Protein 4UQM (pdb70)

Secondary structure (DSSP, 8-state):
---PPSS--HHHHHHHHHHHTSHHHHHHHHHHHHHHHHS-EES-GGGTTHHHHHS-GGG-SEEEEESS---STTT-SSSTT---TTSPPPHHHHHHHHHHHHHSTT----S----HHHHTTTEEEEESS--EETT-TTTTTTSSHHHHHHHHHHHHHT-SS--EEEEESHHHHTTGGG---TT-EEEEE--SSGGGGGGTTT--HHHHHHHHHHHTTPPPP--PPPS--

Radius of gyration: 16.68 Å; Cα contacts (8 Å, |Δi|>4): 452; chains: 1; bounding box: 37×39×45 Å

Solvent-accessible surface area: 10627 Å² total; per-residue (Å²): 133,68,48,84,19,75,128,16,29,127,50,0,44,114,40,0,83,84,31,3,60,20,111,52,7,84,114,1,17,53,55,20,139,100,15,76,153,110,102,77,10,30,0,56,56,107,19,12,25,6,4,2,51,95,0,30,22,54,91,0,29,0,0,0,0,0,42,17,10,35,67,14,108,92,44,8,22,17,15,5,14,7,2,89,65,85,30,195,5,5,76,12,0,105,3,1,11,112,8,0,63,140,2,34,124,70,11,108,44,16,194,15,0,31,0,113,31,2,0,108,58,2,0,0,2,2,10,2,2,14,1,0,48,26,82,80,60,28,26,0,67,51,95,12,4,42,106,0,0,36,14,0,0,111,16,0,24,80,39,159,93,50,0,0,0,0,0,2,5,82,82,0,92,139,6,100,168,31,22,104,24,191,65,20,38,46,16,53,7,9,30,0,24,62,173,24,57,144,142,0,74,60,34,115,1,0,28,101,0,18,94,11,0,94,154,40,71,40,36,66,5,106,3,64,4,58,84,116,79

Organism: Deinococcus radiodurans (strain ATCC 13939 / DSM 20539 / JCM 16871 / CCUG 27074 / LMG 4051 / NBRC 15346 / NCIMB 9279 / VKM B-1422 / R1) (NCBI:txid243230)

InterPro domains:
  IPR002043 Uracil-DNA glycosylase family 1 [MF_00148] (24-239)
  IPR002043 Uracil-DNA glycosylase family 1 [PTHR11264] (22-241)
  IPR002043 Uracil-DNA glycosylase family 1 [TIGR00628] (25-232)
  IPR002043 Uracil-DNA glycosylase family 1 [cd10027] (39-238)
  IPR005122 Uracil-DNA glycosylase-like [PF03167] (69-228)
  IPR005122 Uracil-DNA glycosylase-like [SM00986] (68-228)
  IPR018085 Uracil-DNA glycosylase, active site [PS00130] (76-85)
  IPR036895 Uracil-DNA glycosylase-like domain superfamily [G3DSA:3.40.470.10] (1-247)
  IPR036895 Uracil-DNA glycosylase-like domain superfamily [SSF52141] (22-240)

Structure (mmCIF, N/CA/C/O backbone):
data_4UQM
#
_entry.id   4UQM
#
_cell.length_a   84.300
_cell.length_b   98.720
_cell.length_c   43.940
_cell.angle_alpha   90.00
_cell.angle_beta   90.00
_cell.angle_gamma   90.00
#
_symmetry.space_group_name_H-M   'P 21 21 2'
#
loop_
_entity.id
_entity.type
_entity.pdbx_description
1 polymer 'URACIL-DNA GLYCOSYLASE'
2 polymer "5'-D(*CP*CP*TP*AP*TP*CP*CP*AP*AAB*GP*TP*CP*TP*CP*CP*G)-3'"
3 polymer "5'-D(*GP*CP*GP*GP*AP*GP*AP*CP*AP*TP*GP*GP*AP*CP*AP*G)-3'"
4 non-polymer 'CHLORIDE ION'
5 non-polymer GLYCEROL
6 water water
#
loop_
_atom_site.group_PDB
_atom_site.id
_atom_site.type_symbol
_atom_site.label_atom_id
_atom_site.label_alt_id
_atom_site.label_comp_id
_atom_site.label_asym_id
_atom_site.label_entity_id
_atom_site.label_seq_id
_atom_site.pdbx_PDB_ins_code
_atom_site.Cartn_x
_atom_site.Cartn_y
_atom_site.Cartn_z
_atom_site.occupancy
_atom_site.B_iso_or_equiv
_atom_site.auth_seq_id
_atom_site.auth_comp_id
_atom_site.auth_asym_id
_atom_site.auth_atom_id
_atom_site.pdbx_PDB_model_num
ATOM 1 N N . ARG A 1 16 ? -10.320 -42.560 7.532 1.00 37.52 16 ARG A N 1
ATOM 2 C CA . ARG A 1 16 ? -10.927 -42.491 6.173 1.00 35.03 16 ARG A CA 1
ATOM 3 C C . ARG A 1 16 ? -9.920 -41.945 5.156 1.00 31.56 16 ARG A C 1
ATOM 4 O O . ARG A 1 16 ? -9.082 -41.106 5.516 1.00 31.91 16 ARG A O 1
ATOM 6 N N . PRO A 1 17 ? -9.988 -42.399 3.888 1.00 31.07 17 PRO A N 1
ATOM 7 C CA . PRO A 1 17 ? -9.139 -41.769 2.867 1.00 29.68 17 PRO A CA 1
ATOM 8 C C . PRO A 1 17 ? -9.477 -40.269 2.703 1.00 28.26 17 PRO A C 1
ATOM 9 O O . PRO A 1 17 ? -10.598 -39.832 2.936 1.00 34.38 17 PRO A O 1
ATOM 13 N N . ILE A 1 18 ? -8.443 -39.496 2.379 1.00 27.80 18 ILE A N 1
ATOM 14 C CA . ILE A 1 18 ? -8.540 -38.053 2.164 1.00 26.93 18 ILE A CA 1
ATOM 15 C C . ILE A 1 18 ? -8.328 -37.862 0.666 1.00 25.17 18 ILE A C 1
ATOM 16 O O . ILE A 1 18 ? -7.172 -37.735 0.181 1.00 24.61 18 ILE A O 1
ATOM 21 N N . ILE A 1 19 ? -9.414 -37.892 -0.082 1.00 24.82 19 ILE A N 1
ATOM 22 C CA . ILE A 1 19 ? -9.321 -37.930 -1.540 1.00 23.39 19 ILE A CA 1
ATOM 23 C C . ILE A 1 19 ? -9.631 -36.550 -2.117 1.00 23.05 19 ILE A C 1
ATOM 24 O O . ILE A 1 19 ? -10.712 -35.989 -1.843 1.00 24.27 19 ILE A O 1
ATOM 29 N N . PRO A 1 20 ? -8.695 -35.980 -2.893 1.00 21.80 20 PRO A N 1
ATOM 30 C CA . PRO A 1 20 ? -9.013 -34.688 -3.520 1.00 21.51 20 PRO A CA 1
ATOM 31 C C . PRO A 1 20 ? -10.152 -34.780 -4.495 1.00 22.77 20 PRO A C 1
ATOM 32 O O . PRO A 1 20 ? -10.343 -35.829 -5.168 1.00 25.06 20 PRO A O 1
ATOM 36 N N . ALA A 1 21 ? -10.917 -33.693 -4.554 1.00 21.09 21 ALA A N 1
ATOM 37 C CA . ALA A 1 21 ? -12.102 -33.676 -5.430 1.00 23.23 21 ALA A CA 1
ATOM 38 C C . ALA A 1 21 ? -11.718 -33.516 -6.880 1.00 22.66 21 ALA A C 1
ATOM 39 O O . ALA A 1 21 ? -10.722 -32.850 -7.194 1.00 21.54 21 ALA A O 1
ATOM 41 N N . ASN A 1 22 ? -12.562 -34.051 -7.765 1.00 24.09 22 ASN A N 1
ATOM 42 C CA . ASN A 1 22 ? -12.523 -33.738 -9.175 1.00 24.96 22 ASN A CA 1
ATOM 43 C C . ASN A 1 22 ? -11.166 -34.065 -9.826 1.00 22.64 22 ASN A C 1
ATOM 44 O O . ASN A 1 22 ? -10.605 -33.227 -10.563 1.00 24.10 22 ASN A O 1
ATOM 49 N N . LEU A 1 23 ? -10.629 -35.240 -9.493 1.00 22.89 23 LEU A N 1
ATOM 50 C CA . LEU A 1 23 ? -9.501 -35.820 -10.217 1.00 20.80 23 LEU A CA 1
ATOM 51 C C . LEU A 1 23 ? -10.014 -36.732 -11.315 1.00 21.84 23 LEU A C 1
ATOM 52 O O . LEU A 1 23 ? -11.094 -37.368 -11.176 1.00 22.81 23 LEU A O 1
ATOM 57 N N . PRO A 1 24 ? -9.286 -36.777 -12.447 1.00 20.81 24 PRO A N 1
ATOM 58 C CA . PRO A 1 24 ? -9.598 -37.761 -13.465 1.00 22.33 24 PRO A CA 1
ATOM 59 C C . PRO A 1 24 ? -9.640 -39.151 -12.836 1.00 22.37 24 PRO A C 1
ATOM 60 O O . PRO A 1 24 ? -8.894 -39.459 -11.907 1.00 22.12 24 PRO A O 1
ATOM 64 N N . GLU A 1 25 ? -10.522 -40.017 -13.324 1.00 23.30 25 GLU A N 1
ATOM 65 C CA . GLU A 1 25 ? -10.723 -41.333 -12.723 1.00 24.40 25 GLU A CA 1
ATOM 66 C C . GLU A 1 25 ? -9.474 -42.177 -12.751 1.00 23.24 25 GLU A C 1
ATOM 67 O O . GLU A 1 25 ? -9.255 -42.954 -11.847 1.00 24.00 25 GLU A O 1
ATOM 73 N N . ASP A 1 26 ? -8.672 -42.052 -13.808 1.00 23.62 26 ASP A N 1
ATOM 74 C CA . ASP A 1 26 ? -7.447 -42.848 -13.895 1.00 23.68 26 ASP A CA 1
ATOM 75 C C . ASP A 1 26 ? -6.469 -42.516 -12.784 1.00 22.24 26 ASP A C 1
ATOM 76 O O . ASP A 1 26 ? -5.884 -43.425 -12.194 1.00 22.52 26 ASP A O 1
ATOM 81 N N . TRP A 1 27 ? -6.325 -41.236 -12.477 1.00 19.99 27 TRP A N 1
ATOM 82 C CA . TRP A 1 27 ? -5.505 -40.839 -11.329 1.00 20.37 27 TRP A CA 1
ATOM 83 C C . TRP A 1 27 ? -6.117 -41.330 -10.017 1.00 21.13 27 TRP A C 1
ATOM 84 O O . TRP A 1 27 ? -5.398 -41.827 -9.134 1.00 21.19 27 TRP A O 1
ATOM 95 N N . GLN A 1 28 ? -7.441 -41.223 -9.872 1.00 21.18 28 GLN A N 1
ATOM 96 C CA . GLN A 1 28 ? -8.066 -41.656 -8.626 1.00 22.83 28 GLN A CA 1
ATOM 97 C C . GLN A 1 28 ? -7.798 -43.134 -8.381 1.00 23.22 28 GLN A C 1
ATOM 98 O O . GLN A 1 28 ? -7.467 -43.543 -7.262 1.00 23.97 28 GLN A O 1
ATOM 104 N N . GLU A 1 29 ? -7.920 -43.944 -9.422 1.00 23.22 29 GLU A N 1
ATOM 105 C CA . GLU A 1 29 ? -7.660 -45.378 -9.294 1.00 25.41 29 GLU A CA 1
ATOM 106 C C . GLU A 1 29 ? -6.215 -45.705 -8.990 1.00 25.24 29 GLU A C 1
ATOM 107 O O . GLU A 1 29 ? -5.921 -46.526 -8.118 1.00 26.35 29 GLU A O 1
ATOM 113 N N . ALA A 1 30 ? -5.302 -45.037 -9.675 1.00 23.35 30 ALA A N 1
ATOM 114 C CA . ALA A 1 30 ? -3.853 -45.283 -9.462 1.00 23.35 30 ALA A CA 1
ATOM 115 C C . ALA A 1 30 ? -3.399 -44.839 -8.094 1.00 22.40 30 ALA A C 1
ATOM 116 O O . ALA A 1 30 ? -2.578 -45.496 -7.466 1.00 24.69 30 ALA A O 1
ATOM 118 N N . LEU A 1 31 ? -3.956 -43.732 -7.598 1.00 21.52 31 LEU A N 1
ATOM 119 C CA . LEU A 1 31 ? -3.438 -43.120 -6.381 1.00 21.10 31 LEU A CA 1
ATOM 120 C C . LEU A 1 31 ? -4.274 -43.400 -5.136 1.00 20.98 31 LEU A C 1
ATOM 121 O O . LEU A 1 31 ? -3.864 -43.010 -4.049 1.00 22.11 31 LEU A O 1
ATOM 126 N N . LEU A 1 32 ? -5.406 -44.101 -5.275 1.00 22.80 32 LEU A N 1
ATOM 127 C CA . LEU A 1 32 ? -6.201 -44.443 -4.116 1.00 24.01 32 LEU A CA 1
ATOM 128 C C . LEU A 1 32 ? -5.399 -44.971 -2.940 1.00 23.11 32 LEU A C 1
ATOM 129 O O . LEU A 1 32 ? -5.677 -44.547 -1.821 1.00 24.17 32 LEU A O 1
ATOM 134 N N . PRO A 1 33 ? -4.415 -45.886 -3.164 1.00 24.07 33 PRO A N 1
ATOM 135 C CA . PRO A 1 33 ? -3.669 -46.374 -2.004 1.00 25.52 33 PRO A CA 1
ATOM 136 C C . PRO A 1 33 ? -2.906 -45.269 -1.254 1.00 23.30 33 PRO A C 1
ATOM 137 O O . PRO A 1 33 ? -2.673 -45.380 -0.051 1.00 25.54 33 PRO A O 1
ATOM 141 N N . GLU A 1 34 ? -2.481 -44.233 -1.971 1.00 21.22 34 GLU A N 1
ATOM 142 C CA . GLU A 1 34 ? -1.793 -43.110 -1.342 1.00 20.79 34 GLU A CA 1
ATOM 143 C C . GLU A 1 34 ? -2.764 -42.316 -0.462 1.00 21.03 34 GLU A C 1
ATOM 144 O O . GLU A 1 34 ? -2.465 -42.017 0.707 1.00 21.70 34 GLU A O 1
ATOM 150 N N . PHE A 1 35 ? -3.937 -41.985 -1.004 1.00 22.51 35 PHE A N 1
ATOM 151 C CA . PHE A 1 35 ? -4.901 -41.176 -0.250 1.00 22.13 35 PHE A CA 1
ATOM 152 C C . PHE A 1 35 ? -5.404 -41.879 0.996 1.00 22.39 35 PHE A C 1
ATOM 153 O O . PHE A 1 35 ? -5.871 -41.248 1.928 1.00 23.33 35 PHE A O 1
ATOM 161 N N . SER A 1 36 ? -5.253 -43.207 1.001 1.00 24.38 36 SER A N 1
ATOM 162 C CA . SER A 1 36 ? -5.646 -44.081 2.100 1.00 26.28 36 SER A CA 1
ATOM 163 C C . SER A 1 36 ? -4.518 -44.382 3.112 1.00 26.64 36 SER A C 1
ATOM 164 O O . SER A 1 36 ? -4.769 -44.979 4.132 1.00 29.51 36 SER A O 1
ATOM 167 N N . ALA A 1 37 ? -3.275 -43.996 2.806 1.00 24.83 37 ALA A N 1
ATOM 168 C CA . ALA A 1 37 ? -2.111 -44.432 3.532 1.00 26.11 37 ALA A CA 1
ATOM 169 C C . ALA A 1 37 ? -1.836 -43.617 4.782 1.00 24.97 37 ALA A C 1
ATOM 170 O O . ALA A 1 37 ? -2.059 -42.395 4.793 1.00 23.77 37 ALA A O 1
ATOM 172 N N . PRO A 1 38 ? -1.275 -44.274 5.822 1.00 27.07 38 PRO A N 1
ATOM 173 C CA . PRO A 1 38 ? -0.861 -43.507 6.989 1.00 27.00 38 PRO A CA 1
ATOM 174 C C . PRO A 1 38 ? 0.078 -42.308 6.703 1.00 25.47 38 PRO A C 1
ATOM 175 O O . PRO A 1 38 ? -0.162 -41.217 7.269 1.00 24.35 38 PRO A O 1
ATOM 179 N N . TYR A 1 39 ? 1.089 -42.451 5.832 1.00 23.76 39 TYR A N 1
ATOM 180 C CA . TYR A 1 39 ? 1.995 -41.325 5.592 1.00 23.42 39 TYR A CA 1
ATOM 181 C C . TYR A 1 39 ? 1.235 -40.106 5.047 1.00 21.72 39 TYR A C 1
ATOM 182 O O . TYR A 1 39 ? 1.602 -38.959 5.300 1.00 21.98 39 TYR A O 1
ATOM 191 N N . PHE A 1 40 ? 0.179 -40.349 4.281 1.00 21.05 40 PHE A N 1
ATOM 192 C CA . PHE A 1 40 ? -0.550 -39.279 3.646 1.00 20.09 40 PHE A CA 1
ATOM 193 C C . PHE A 1 40 ? -1.464 -38.588 4.648 1.00 20.44 40 PHE A C 1
ATOM 194 O O . PHE A 1 40 ? -1.657 -37.355 4.602 1.00 20.24 40 PHE A O 1
ATOM 202 N N . HIS A 1 41 ? -1.995 -39.364 5.577 1.00 21.16 41 HIS A N 1
ATOM 203 C CA . HIS A 1 41 ? -2.758 -38.790 6.669 1.00 22.45 41 HIS A CA 1
ATOM 204 C C . HIS A 1 41 ? -1.842 -37.869 7.496 1.00 23.01 41 HIS A C 1
ATOM 205 O O . HIS A 1 41 ? -2.229 -36.792 7.881 1.00 23.15 41 HIS A O 1
ATOM 212 N N . GLU A 1 42 ? -0.635 -38.343 7.793 1.00 22.51 42 GLU A N 1
ATOM 213 C CA . GLU A 1 42 ? 0.338 -37.542 8.564 1.00 22.69 42 GLU A CA 1
ATOM 214 C C . GLU A 1 42 ? 0.775 -36.288 7.806 1.00 20.38 42 GLU A C 1
ATOM 215 O O . GLU A 1 42 ? 0.859 -35.212 8.406 1.00 22.01 42 GLU A O 1
ATOM 221 N N . LEU A 1 43 ? 1.035 -36.435 6.515 1.00 19.25 43 LEU A N 1
ATOM 222 C CA . LEU A 1 43 ? 1.339 -35.270 5.680 1.00 19.28 43 LEU A CA 1
ATOM 223 C C . LEU A 1 43 ? 0.177 -34.266 5.718 1.00 19.20 43 LEU A C 1
ATOM 224 O O . LEU A 1 43 ? 0.383 -33.073 5.941 1.00 18.93 43 LEU A O 1
ATOM 229 N N . THR A 1 44 ? -1.048 -34.765 5.557 1.00 19.50 44 THR A N 1
ATOM 230 C CA . THR A 1 44 ? -2.230 -33.880 5.570 1.00 20.93 44 THR A CA 1
ATOM 231 C C . THR A 1 44 ? -2.363 -33.123 6.903 1.00 20.32 44 THR A C 1
ATOM 232 O O . THR A 1 44 ? -2.598 -31.903 6.949 1.00 20.30 44 THR A O 1
ATOM 236 N N . ASP A 1 45 ? -2.126 -33.833 8.001 1.00 20.16 45 ASP A N 1
ATOM 237 C CA . ASP A 1 45 ? -2.254 -33.206 9.327 1.00 21.27 45 ASP A CA 1
ATOM 238 C C . ASP A 1 45 ? -1.195 -32.129 9.494 1.00 20.54 45 ASP A C 1
ATOM 239 O O . ASP A 1 45 ? -1.458 -31.065 10.052 1.00 20.64 45 ASP A O 1
ATOM 244 N N . PHE A 1 46 ? 0.013 -32.402 9.009 1.00 19.79 46 PHE A N 1
ATOM 245 C CA . PHE A 1 46 ? 1.078 -31.389 9.086 1.00 19.58 46 PHE A CA 1
ATOM 246 C C . PHE A 1 46 ? 0.722 -30.164 8.254 1.00 18.29 46 PHE A C 1
ATOM 247 O O . PHE A 1 46 ? 0.912 -29.039 8.687 1.00 18.54 46 PHE A O 1
ATOM 255 N N . LEU A 1 47 ? 0.221 -30.381 7.054 1.00 16.68 47 LEU A N 1
ATOM 256 C CA . LEU A 1 47 ? -0.139 -29.266 6.176 1.00 17.96 47 LEU A CA 1
ATOM 257 C C . LEU A 1 47 ? -1.299 -28.442 6.762 1.00 17.53 47 LEU A C 1
ATOM 258 O O . LEU A 1 47 ? -1.305 -27.253 6.623 1.00 17.78 47 LEU A O 1
ATOM 263 N N . ARG A 1 48 ? -2.266 -29.074 7.424 1.00 17.55 48 ARG A N 1
ATOM 264 C CA . ARG A 1 48 ? -3.301 -28.305 8.091 1.00 19.49 48 ARG A CA 1
ATOM 265 C C . ARG A 1 48 ? -2.740 -27.379 9.195 1.00 19.64 48 ARG A C 1
ATOM 266 O O . ARG A 1 48 ? -3.100 -26.220 9.302 1.00 20.30 48 ARG A O 1
ATOM 274 N N . GLN A 1 49 ? -1.783 -27.886 9.954 1.00 19.40 49 GLN A N 1
ATOM 275 C CA . GLN A 1 49 ? -1.104 -27.060 10.961 1.00 19.62 49 GLN A CA 1
ATOM 276 C C . GLN A 1 49 ? -0.325 -25.938 10.317 1.00 19.10 49 GLN A C 1
ATOM 277 O O . GLN A 1 49 ? -0.356 -24.775 10.781 1.00 20.18 49 GLN A O 1
ATOM 283 N N . GLU A 1 50 ? 0.369 -26.278 9.238 1.00 17.89 50 GLU A N 1
ATOM 284 C CA . GLU A 1 50 ? 1.139 -25.259 8.534 1.00 17.97 50 GLU A CA 1
ATOM 285 C C . GLU A 1 50 ? 0.255 -24.130 7.977 1.00 18.64 50 GLU A C 1
ATOM 286 O O . GLU A 1 50 ? 0.580 -22.940 8.081 1.00 18.98 50 GLU A O 1
ATOM 292 N N . ARG A 1 51 ? -0.895 -24.507 7.419 1.00 17.71 51 ARG A N 1
ATOM 293 C CA . ARG A 1 51 ? -1.846 -23.489 6.904 1.00 17.86 51 ARG A CA 1
ATOM 294 C C . ARG A 1 51 ? -2.464 -22.634 8.010 1.00 18.77 51 ARG A C 1
ATOM 295 O O . ARG A 1 51 ? -2.822 -21.441 7.800 1.00 20.32 51 ARG A O 1
ATOM 303 N N . LYS A 1 52 ? -2.562 -23.205 9.208 1.00 19.05 52 LYS A N 1
ATOM 304 C CA . LYS A 1 52 ? -3.031 -22.460 10.374 1.00 20.83 52 LYS A CA 1
ATOM 305 C C . LYS A 1 52 ? -2.024 -21.403 10.795 1.00 21.78 52 LYS A C 1
ATOM 306 O O . LYS A 1 52 ? -2.409 -20.282 11.150 1.00 24.57 52 LYS A O 1
ATOM 312 N N . GLU A 1 53 ? -0.741 -21.756 10.767 1.00 19.24 53 GLU A N 1
ATOM 313 C CA . GLU A 1 53 ? 0.296 -20.910 11.380 1.00 20.15 53 GLU A CA 1
ATOM 314 C C . GLU A 1 53 ? 1.039 -20.048 10.400 1.00 19.77 53 GLU A C 1
ATOM 315 O O . GLU A 1 53 ? 1.705 -19.132 10.812 1.00 22.10 53 GLU A O 1
ATOM 321 N N . TYR A 1 54 ? 0.990 -20.390 9.103 1.00 19.20 54 TYR A N 1
ATOM 322 C CA . TYR A 1 54 ? 1.766 -19.686 8.048 1.00 19.57 54 TYR A CA 1
ATOM 323 C C . TYR A 1 54 ? 0.963 -19.499 6.810 1.00 19.85 54 TYR A C 1
ATOM 324 O O . TYR A 1 54 ? -0.106 -20.048 6.703 1.00 19.71 54 TYR A O 1
ATOM 333 N N . THR A 1 55 ? 1.498 -18.697 5.886 1.00 19.96 55 THR A N 1
ATOM 334 C CA . THR A 1 55 ? 0.996 -18.628 4.537 1.00 20.84 55 THR A CA 1
ATOM 335 C C . THR A 1 55 ? 1.666 -19.742 3.748 1.00 18.15 55 THR A C 1
ATOM 336 O O . THR A 1 55 ? 2.901 -19.750 3.635 1.00 18.06 55 THR A O 1
ATOM 340 N N . ILE A 1 56 ? 0.850 -20.613 3.196 1.00 17.21 56 ILE A N 1
ATOM 341 C CA . ILE A 1 56 ? 1.328 -21.780 2.430 1.00 16.42 56 ILE A CA 1
ATOM 342 C C . ILE A 1 56 ? 0.819 -21.678 0.977 1.00 17.29 56 ILE A C 1
ATOM 343 O O . ILE A 1 56 ? -0.334 -21.418 0.743 1.00 17.38 56 ILE A O 1
ATOM 348 N N . TYR A 1 57 ? 1.708 -21.972 0.016 1.00 15.47 57 TYR A N 1
ATOM 349 C CA . TYR A 1 57 ? 1.402 -21.925 -1.384 1.00 14.90 57 TYR A CA 1
ATOM 350 C C . TYR A 1 57 ? 1.559 -23.319 -2.003 1.00 14.93 57 TYR A C 1
ATOM 351 O O . TYR A 1 57 ? 2.317 -24.144 -1.518 1.00 15.20 57 TYR A O 1
ATOM 360 N N . PRO A 1 58 ? 0.823 -23.597 -3.098 1.00 14.51 58 PRO A N 1
ATOM 361 C CA . PRO A 1 58 ? -0.264 -22.787 -3.625 1.00 14.84 58 PRO A CA 1
ATOM 362 C C . PRO A 1 58 ? -1.494 -22.896 -2.708 1.00 15.74 58 PRO A C 1
ATOM 363 O O . PRO A 1 58 ? -1.487 -23.641 -1.748 1.00 14.95 58 PRO A O 1
ATOM 367 N N . PRO A 1 59 ? -2.541 -22.148 -3.020 1.00 15.46 59 PRO A N 1
ATOM 368 C CA . PRO A 1 59 ? -3.812 -22.324 -2.288 1.00 16.38 59 PRO A CA 1
ATOM 369 C C . PRO A 1 59 ? -4.245 -23.785 -2.300 1.00 16.67 59 PRO A C 1
ATOM 370 O O . PRO A 1 59 ? -4.001 -24.537 -3.287 1.00 16.31 59 PRO A O 1
ATOM 374 N N . ALA A 1 60 ? -4.867 -24.223 -1.199 1.00 16.58 60 ALA A N 1
ATOM 375 C CA . ALA A 1 60 ? -5.197 -25.638 -1.072 1.00 17.42 60 ALA A CA 1
ATOM 376 C C . ALA A 1 60 ? -6.049 -26.176 -2.253 1.00 16.93 60 ALA A C 1
ATOM 377 O O . ALA A 1 60 ? -5.787 -27.286 -2.704 1.00 16.57 60 ALA A O 1
ATOM 379 N N . PRO A 1 61 ? -7.020 -25.391 -2.777 1.00 16.95 61 PRO A N 1
ATOM 380 C CA . PRO A 1 61 ? -7.771 -25.918 -3.921 1.00 17.70 61 PRO A CA 1
ATOM 381 C C . PRO A 1 61 ? -6.955 -26.208 -5.158 1.00 17.95 61 PRO A C 1
ATOM 382 O O . PRO A 1 61 ? -7.469 -26.849 -6.067 1.00 18.80 61 PRO A O 1
ATOM 386 N N . ASP A 1 62 ? -5.721 -25.676 -5.223 1.00 15.30 62 ASP A N 1
ATOM 387 C CA . ASP A 1 62 ? -4.925 -25.775 -6.420 1.00 16.45 62 ASP A CA 1
ATOM 388 C C . ASP A 1 62 ? -3.814 -26.825 -6.319 1.00 15.81 62 ASP A C 1
ATOM 389 O O . ASP A 1 62 ? -3.140 -27.129 -7.325 1.00 15.58 62 ASP A O 1
ATOM 394 N N . VAL A 1 63 ? -3.594 -27.411 -5.135 1.00 14.89 63 VAL A N 1
ATOM 395 C CA . VAL A 1 63 ? -2.431 -28.254 -4.936 1.00 14.15 63 VAL A CA 1
ATOM 396 C C . VAL A 1 63 ? -2.326 -29.372 -5.939 1.00 14.57 63 VAL A C 1
ATOM 397 O O . VAL A 1 63 ? -1.211 -29.699 -6.397 1.00 14.81 63 VAL A O 1
ATOM 401 N N . PHE A 1 64 ? -3.453 -29.995 -6.284 1.00 15.39 64 PHE A N 1
ATOM 402 C CA . PHE A 1 64 ? -3.445 -31.175 -7.153 1.00 15.68 64 PHE A CA 1
ATOM 403 C C . PHE A 1 64 ? -3.815 -30.821 -8.603 1.00 16.21 64 PHE A C 1
ATOM 404 O O . PHE A 1 64 ? -4.128 -31.729 -9.410 1.00 16.90 64 PHE A O 1
ATOM 412 N N . ASN A 1 65 ? -3.744 -29.535 -8.983 1.00 16.01 65 ASN A N 1
ATOM 413 C CA . ASN A 1 65 ? -4.141 -29.151 -10.331 1.00 17.15 65 ASN A CA 1
ATOM 414 C C . ASN A 1 65 ? -3.389 -29.817 -11.464 1.00 16.58 65 ASN A C 1
ATOM 415 O O . ASN A 1 65 ? -3.974 -29.980 -12.517 1.00 16.99 65 ASN A O 1
ATOM 420 N N . ALA A 1 66 ? -2.126 -30.152 -11.300 1.00 16.00 66 ALA A N 1
ATOM 421 C CA . ALA A 1 66 ? -1.425 -30.821 -12.409 1.00 15.93 66 ALA A CA 1
ATOM 422 C C . ALA A 1 66 ? -2.146 -32.102 -12.807 1.00 17.73 66 ALA A C 1
ATOM 423 O O . ALA A 1 66 ? -2.205 -32.441 -13.994 1.00 17.47 66 ALA A O 1
ATOM 425 N N . LEU A 1 67 ? -2.607 -32.884 -11.809 1.00 15.77 67 LEU A N 1
ATOM 426 C CA . LEU A 1 67 ? -3.337 -34.125 -12.108 1.00 16.75 67 LEU A CA 1
ATOM 427 C C . LEU A 1 67 ? -4.670 -33.807 -12.740 1.00 17.54 67 LEU A C 1
ATOM 428 O O . LEU A 1 67 ? -5.123 -34.558 -13.599 1.00 18.29 67 LEU A O 1
ATOM 433 N N . ARG A 1 68 ? -5.344 -32.735 -12.290 1.00 17.28 68 ARG A N 1
ATOM 434 C CA . ARG A 1 68 ? -6.598 -32.350 -12.920 1.00 19.05 68 ARG A CA 1
ATOM 435 C C . ARG A 1 68 ? -6.511 -31.980 -14.385 1.00 19.36 68 ARG A C 1
ATOM 436 O O . ARG A 1 68 ? -7.443 -32.255 -15.172 1.00 23.14 68 ARG A O 1
ATOM 444 N N . TYR A 1 69 ? -5.428 -31.343 -14.762 1.00 18.98 69 TYR A N 1
ATOM 445 C CA . TYR A 1 69 ? -5.302 -30.796 -16.144 1.00 19.04 69 TYR A CA 1
ATOM 446 C C . TYR A 1 69 ? -4.661 -31.796 -17.087 1.00 19.41 69 TYR A C 1
ATOM 447 O O . TYR A 1 69 ? -4.856 -31.661 -18.281 1.00 22.48 69 TYR A O 1
ATOM 456 N N . THR A 1 70 ? -3.987 -32.828 -16.578 1.00 18.70 70 THR A N 1
ATOM 457 C CA . THR A 1 70 ? -3.384 -33.855 -17.427 1.00 18.53 70 THR A CA 1
ATOM 458 C C . THR A 1 70 ? -3.686 -35.243 -16.839 1.00 18.17 70 THR A C 1
ATOM 459 O O . THR A 1 70 ? -2.936 -35.704 -16.005 1.00 18.59 70 THR A O 1
ATOM 463 N N . PRO A 1 71 ? -4.732 -35.933 -17.320 1.00 19.53 71 PRO A N 1
ATOM 464 C CA . PRO A 1 71 ? -5.062 -37.314 -16.891 1.00 20.87 71 PRO A CA 1
ATOM 465 C C . PRO A 1 71 ? -3.881 -38.272 -17.114 1.00 20.24 71 PRO A C 1
ATOM 466 O O . PRO A 1 71 ? -3.084 -38.072 -18.040 1.00 19.10 71 PRO A O 1
ATOM 470 N N . LEU A 1 72 ? -3.767 -39.306 -16.283 1.00 19.14 72 LEU A N 1
ATOM 471 C CA . LEU A 1 72 ? -2.692 -40.269 -16.409 1.00 19.62 72 LEU A CA 1
ATOM 472 C C . LEU A 1 72 ? -2.582 -40.820 -17.822 1.00 20.77 72 LEU A C 1
ATOM 473 O O . LEU A 1 72 ? -1.483 -40.931 -18.382 1.00 20.58 72 LEU A O 1
ATOM 478 N N . GLY A 1 73 ? -3.706 -41.181 -18.410 1.00 21.22 73 GLY A N 1
ATOM 479 C CA . GLY A 1 73 ? -3.718 -41.687 -19.766 1.00 23.25 73 GLY A CA 1
ATOM 480 C C . GLY A 1 73 ? -3.221 -40.732 -20.843 1.00 22.48 73 GLY A C 1
ATOM 481 O O . GLY A 1 73 ? -2.916 -41.184 -21.963 1.00 25.22 73 GLY A O 1
ATOM 482 N N . GLU A 1 74 ? -3.196 -39.425 -20.561 1.00 21.25 74 GLU A N 1
ATOM 483 C CA . GLU A 1 74 ? -2.739 -38.443 -21.527 1.00 20.05 74 GLU A CA 1
ATOM 484 C C . GLU A 1 74 ? -1.290 -38.048 -21.336 1.00 21.08 74 GLU A C 1
ATOM 485 O O . GLU A 1 74 ? -0.758 -37.359 -22.190 1.00 21.17 74 GLU A O 1
ATOM 491 N N . VAL A 1 75 ? -0.628 -38.503 -20.288 1.00 19.12 75 VAL A N 1
ATOM 492 C CA . VAL A 1 75 ? 0.744 -38.052 -20.032 1.00 18.53 75 VAL A CA 1
ATOM 493 C C . VAL A 1 75 ? 1.697 -38.574 -21.112 1.00 19.97 75 VAL A C 1
ATOM 494 O O . VAL A 1 75 ? 1.799 -39.764 -21.315 1.00 21.99 75 VAL A O 1
ATOM 498 N N . LYS A 1 76 ? 2.390 -37.662 -21.776 1.00 19.14 76 LYS A N 1
ATOM 499 C CA . LYS A 1 76 ? 3.496 -38.014 -22.600 1.00 20.30 76 LYS A CA 1
ATOM 500 C C . LYS A 1 76 ? 4.821 -37.417 -22.176 1.00 18.46 76 LYS A C 1
ATOM 501 O O . LYS A 1 76 ? 5.875 -37.969 -22.544 1.00 18.54 76 LYS A O 1
ATOM 507 N N . VAL A 1 77 ? 4.766 -36.322 -21.414 1.00 17.26 77 VAL A N 1
ATOM 508 C CA . VAL A 1 77 ? 5.980 -35.705 -20.855 1.00 18.06 77 VAL A CA 1
ATOM 509 C C . VAL A 1 77 ? 5.688 -35.381 -19.414 1.00 17.77 77 VAL A C 1
ATOM 510 O O . VAL A 1 77 ? 4.582 -34.900 -19.101 1.00 17.25 77 VAL A O 1
ATOM 514 N N . LEU A 1 78 ? 6.601 -35.739 -18.517 1.00 16.11 78 LEU A N 1
ATOM 515 C CA . LEU A 1 78 ? 6.449 -35.391 -17.130 1.00 15.78 78 LEU A CA 1
ATOM 516 C C . LEU A 1 78 ? 7.605 -34.475 -16.768 1.00 16.31 78 LEU A C 1
ATOM 517 O O . LEU A 1 78 ? 8.723 -34.880 -16.811 1.00 16.62 78 LEU A O 1
ATOM 522 N N . ILE A 1 79 ? 7.288 -33.222 -16.473 1.00 14.93 79 ILE A N 1
ATOM 523 C CA . ILE A 1 79 ? 8.243 -32.230 -16.001 1.00 15.06 79 ILE A CA 1
ATOM 524 C C . ILE A 1 79 ? 8.208 -32.246 -14.488 1.00 15.24 79 ILE A C 1
ATOM 525 O O . ILE A 1 79 ? 7.144 -32.119 -13.903 1.00 15.71 79 ILE A O 1
ATOM 530 N N . LEU A 1 80 ? 9.363 -32.400 -13.841 1.00 15.52 80 LEU A N 1
ATOM 531 C CA . LEU A 1 80 ? 9.424 -32.435 -12.394 1.00 15.35 80 LEU A CA 1
ATOM 532 C C . LEU A 1 80 ? 10.413 -31.401 -11.876 1.00 14.72 80 LEU A C 1
ATOM 533 O O . LEU A 1 80 ? 11.611 -31.497 -12.142 1.00 16.35 80 LEU A O 1
ATOM 538 N N . GLY A 1 81 ? 9.867 -30.364 -11.236 1.00 15.13 81 GLY A N 1
ATOM 539 C CA . GLY A 1 81 ? 10.672 -29.395 -10.491 1.00 14.17 81 GLY A CA 1
ATOM 540 C C . GLY A 1 81 ? 10.815 -29.766 -9.026 1.00 14.51 81 GLY A C 1
ATOM 541 O O . GLY A 1 81 ? 10.593 -30.923 -8.615 1.00 14.96 81 GLY A O 1
ATOM 542 N N . GLN A 1 82 ? 11.290 -28.782 -8.272 1.00 14.45 82 GLN A N 1
ATOM 543 C CA . GLN A 1 82 ? 11.581 -28.971 -6.868 1.00 14.13 82 GLN A CA 1
ATOM 544 C C . GLN A 1 82 ? 10.357 -28.831 -5.961 1.00 14.67 82 GLN A C 1
ATOM 545 O O . GLN A 1 82 ? 9.961 -29.782 -5.253 1.00 15.79 82 GLN A O 1
ATOM 551 N N . ASP A 1 83 ? 9.808 -27.631 -5.946 1.00 14.33 83 ASP A N 1
ATOM 552 C CA . ASP A 1 83 ? 8.675 -27.307 -5.091 1.00 13.91 83 ASP A CA 1
ATOM 553 C C . ASP A 1 83 ? 8.050 -26.049 -5.659 1.00 14.27 83 ASP A C 1
ATOM 554 O O . ASP A 1 83 ? 8.596 -25.420 -6.584 1.00 14.31 83 ASP A O 1
ATOM 559 N N . PRO A 1 84 ? 6.855 -25.677 -5.212 1.00 13.70 84 PRO A N 1
ATOM 560 C CA . PRO A 1 84 ? 6.160 -24.580 -5.867 1.00 13.86 84 PRO A CA 1
ATOM 561 C C . PRO A 1 84 ? 6.832 -23.245 -5.682 1.00 14.61 84 PRO A C 1
ATOM 562 O O . PRO A 1 84 ? 7.584 -23.009 -4.700 1.00 15.56 84 PRO A O 1
ATOM 566 N N . TYR A 1 85 ? 6.531 -22.286 -6.550 1.00 14.71 85 TYR A N 1
ATOM 567 C CA . TYR A 1 85 ? 6.974 -20.916 -6.304 1.00 14.69 85 TYR A CA 1
ATOM 568 C C . TYR A 1 85 ? 6.456 -20.472 -4.904 1.00 15.09 85 TYR A C 1
ATOM 569 O O . TYR A 1 85 ? 5.335 -20.844 -4.492 1.00 15.01 85 TYR A O 1
ATOM 578 N N . HIS A 1 86 ? 7.229 -19.655 -4.213 1.00 15.45 86 HIS A N 1
ATOM 579 C CA . HIS A 1 86 ? 6.989 -19.372 -2.804 1.00 15.90 86 HIS A CA 1
ATOM 580 C C . HIS A 1 86 ? 6.697 -17.921 -2.543 1.00 17.04 86 HIS A C 1
ATOM 581 O O . HIS A 1 86 ? 6.724 -17.461 -1.370 1.00 17.45 86 HIS A O 1
ATOM 588 N N . GLY A 1 87 ? 6.324 -17.183 -3.587 1.00 17.86 87 GLY A N 1
ATOM 589 C CA . GLY A 1 87 ? 5.869 -15.795 -3.422 1.00 19.16 87 GLY A CA 1
ATOM 590 C C . GLY A 1 87 ? 4.363 -15.636 -3.674 1.00 19.70 87 GLY A C 1
ATOM 591 O O . GLY A 1 87 ? 3.689 -16.538 -4.220 1.00 19.12 87 GLY A O 1
ATOM 592 N N . PRO A 1 88 ? 3.800 -14.479 -3.301 1.00 20.69 88 PRO A N 1
ATOM 593 C CA . PRO A 1 88 ? 2.354 -14.382 -3.386 1.00 20.98 88 PRO A CA 1
ATOM 594 C C . PRO A 1 88 ? 1.824 -14.427 -4.831 1.00 20.48 88 PRO A C 1
ATOM 595 O O . PRO A 1 88 ? 2.438 -13.863 -5.711 1.00 22.46 88 PRO A O 1
ATOM 599 N N . ASN A 1 89 ? 0.706 -15.110 -5.002 1.00 21.38 89 ASN A N 1
ATOM 600 C CA . ASN A 1 89 ? -0.009 -15.233 -6.260 1.00 22.52 89 ASN A CA 1
ATOM 601 C C . ASN A 1 89 ? 0.852 -15.683 -7.414 1.00 19.61 89 ASN A C 1
ATOM 602 O O . ASN A 1 89 ? 0.697 -15.197 -8.530 1.00 21.11 89 ASN A O 1
ATOM 607 N N . GLN A 1 90 ? 1.758 -16.618 -7.113 1.00 18.31 90 GLN A N 1
ATOM 608 C CA . GLN A 1 90 ? 2.565 -17.244 -8.141 1.00 17.03 90 GLN A CA 1
ATOM 609 C C . GLN A 1 90 ? 2.106 -18.657 -8.420 1.00 16.57 90 GLN A C 1
ATOM 610 O O . GLN A 1 90 ? 1.547 -18.961 -9.476 1.00 17.15 90 GLN A O 1
ATOM 616 N N . ALA A 1 91 ? 2.375 -19.561 -7.477 1.00 15.44 91 ALA A N 1
ATOM 617 C CA . ALA A 1 91 ? 2.029 -20.966 -7.680 1.00 14.96 91 ALA A CA 1
ATOM 618 C C . ALA A 1 91 ? 0.531 -21.229 -7.696 1.00 16.06 91 ALA A C 1
ATOM 619 O O . ALA A 1 91 ? -0.215 -20.764 -6.808 1.00 17.33 91 ALA A O 1
ATOM 621 N N . HIS A 1 92 ? 0.087 -22.038 -8.656 1.00 15.75 92 HIS A N 1
ATOM 622 C CA . HIS A 1 92 ? -1.307 -22.543 -8.655 1.00 17.32 92 HIS A CA 1
ATOM 623 C C . HIS A 1 92 ? -1.395 -23.986 -9.117 1.00 17.28 92 HIS A C 1
ATOM 624 O O . HIS A 1 92 ? -2.467 -24.431 -9.577 1.00 16.97 92 HIS A O 1
ATOM 631 N N . GLY A 1 93 ? -0.373 -24.770 -8.806 1.00 16.68 93 GLY A N 1
ATOM 632 C CA . GLY A 1 93 ? -0.441 -26.216 -8.967 1.00 17.36 93 GLY A CA 1
ATOM 633 C C . GLY A 1 93 ? 0.053 -26.760 -10.289 1.00 17.00 93 GLY A C 1
ATOM 634 O O . GLY A 1 93 ? 0.196 -27.935 -10.412 1.00 18.72 93 GLY A O 1
ATOM 635 N N . LEU A 1 94 ? 0.360 -25.922 -11.271 1.00 16.46 94 LEU A N 1
ATOM 636 C CA . LEU A 1 94 ? 1.048 -26.402 -12.484 1.00 16.15 94 LEU A CA 1
ATOM 637 C C . LEU A 1 94 ? 2.455 -25.853 -12.365 1.00 16.05 94 LEU A C 1
ATOM 638 O O . LEU A 1 94 ? 2.644 -24.657 -12.349 1.00 16.12 94 LEU A O 1
ATOM 643 N N . SER A 1 95 ? 3.435 -26.754 -12.222 1.00 14.29 95 SER A N 1
ATOM 644 C CA . SER A 1 95 ? 4.784 -26.301 -11.961 1.00 14.52 95 SER A CA 1
ATOM 645 C C . SER A 1 95 ? 5.264 -25.297 -12.996 1.00 14.36 95 SER A C 1
ATOM 646 O O . SER A 1 95 ? 5.068 -25.462 -14.207 1.00 15.75 95 SER A O 1
ATOM 649 N N . PHE A 1 96 ? 5.931 -24.266 -12.484 1.00 14.35 96 PHE A N 1
ATOM 650 C CA . PHE A 1 96 ? 6.512 -23.171 -13.257 1.00 15.12 96 PHE A CA 1
ATOM 651 C C . PHE A 1 96 ? 5.552 -22.159 -13.826 1.00 14.98 96 PHE A C 1
ATOM 652 O O . PHE A 1 96 ? 5.996 -21.084 -14.265 1.00 16.60 96 PHE A O 1
ATOM 660 N N . SER A 1 97 ? 4.245 -22.458 -13.833 1.00 15.22 97 SER A N 1
ATOM 661 C CA . SER A 1 97 ? 3.257 -21.585 -14.464 1.00 15.11 97 SER A CA 1
ATOM 662 C C . SER A 1 97 ? 2.819 -20.446 -13.523 1.00 15.47 97 SER A C 1
ATOM 663 O O . SER A 1 97 ? 2.751 -20.593 -12.303 1.00 16.75 97 SER A O 1
ATOM 666 N N . VAL A 1 98 ? 2.470 -19.317 -14.114 1.00 16.11 98 VAL A N 1
ATOM 667 C CA . VAL A 1 98 ? 1.757 -18.270 -13.398 1.00 17.09 98 VAL A CA 1
ATOM 668 C C . VAL A 1 98 ? 0.526 -17.882 -14.200 1.00 17.69 98 VAL A C 1
ATOM 669 O O . VAL A 1 98 ? 0.477 -18.014 -15.436 1.00 18.79 98 VAL A O 1
ATOM 673 N N . ARG A 1 99 ? -0.451 -17.335 -13.481 1.00 18.08 99 ARG A N 1
ATOM 674 C CA . ARG A 1 99 ? -1.734 -16.961 -14.079 1.00 19.56 99 ARG A CA 1
ATOM 675 C C . ARG A 1 99 ? -1.600 -15.766 -15.003 1.00 21.06 99 ARG A C 1
ATOM 676 O O . ARG A 1 99 ? -0.664 -14.996 -14.882 1.00 20.41 99 ARG A O 1
ATOM 684 N N . PRO A 1 100 ? -2.554 -15.615 -15.956 1.00 22.11 100 PRO A N 1
ATOM 685 C CA . PRO A 1 100 ? -2.565 -14.381 -16.745 1.00 23.05 100 PRO A CA 1
ATOM 686 C C . PRO A 1 100 ? -2.544 -13.140 -15.836 1.00 23.28 100 PRO A C 1
ATOM 687 O O . PRO A 1 100 ? -3.245 -13.083 -14.794 1.00 24.65 100 PRO A O 1
ATOM 691 N N . GLY A 1 101 ? -1.682 -12.195 -16.188 1.00 23.53 101 GLY A N 1
ATOM 692 C CA . GLY A 1 101 ? -1.529 -10.940 -15.480 1.00 25.08 101 GLY A CA 1
ATOM 693 C C . GLY A 1 101 ? -0.313 -10.896 -14.563 1.00 25.67 101 GLY A C 1
ATOM 694 O O . GLY A 1 101 ? 0.125 -9.825 -14.164 1.00 29.26 101 GLY A O 1
ATOM 695 N N . VAL A 1 102 ? 0.205 -12.065 -14.196 1.00 21.75 102 VAL A N 1
ATOM 696 C CA . VAL A 1 102 ? 1.278 -12.190 -13.230 1.00 21.38 102 VAL A CA 1
ATOM 697 C C . VAL A 1 102 ? 2.640 -12.106 -13.918 1.00 20.44 102 VAL A C 1
ATOM 698 O O . VAL A 1 102 ? 2.836 -12.707 -14.959 1.00 20.69 102 VAL A O 1
ATOM 702 N N . ARG A 1 103 ? 3.569 -11.359 -13.308 1.00 21.20 103 ARG A N 1
ATOM 703 C CA . ARG A 1 103 ? 4.922 -11.242 -13.806 1.00 21.58 103 ARG A CA 1
ATOM 704 C C . ARG A 1 103 ? 5.552 -12.642 -13.986 1.00 19.55 103 ARG A C 1
ATOM 705 O O . ARG A 1 103 ? 5.425 -13.524 -13.122 1.00 19.80 103 ARG A O 1
ATOM 713 N N . VAL A 1 104 ? 6.230 -12.854 -15.098 1.00 19.32 104 VAL A N 1
ATOM 714 C CA . VAL A 1 104 ? 6.944 -14.110 -15.351 1.00 18.76 104 VAL A CA 1
ATOM 715 C C . VAL A 1 104 ? 8.104 -14.265 -14.368 1.00 18.65 104 VAL A C 1
ATOM 716 O O . VAL A 1 104 ? 9.026 -13.418 -14.368 1.00 18.72 104 VAL A O 1
ATOM 720 N N . PRO A 1 105 ? 8.094 -15.316 -13.527 1.00 17.95 105 PRO A N 1
ATOM 721 C CA . PRO A 1 105 ? 9.192 -15.438 -12.575 1.00 18.44 105 PRO A CA 1
ATOM 722 C C . PRO A 1 105 ? 10.551 -15.792 -13.211 1.00 18.53 105 PRO A C 1
ATOM 723 O O . PRO A 1 105 ? 10.615 -16.347 -14.333 1.00 18.71 105 PRO A O 1
ATOM 727 N N . PRO A 1 106 ? 11.639 -15.539 -12.505 1.00 17.87 106 PRO A N 1
ATOM 728 C CA . PRO A 1 106 ? 12.967 -15.862 -13.049 1.00 17.90 106 PRO A CA 1
ATOM 729 C C . PRO A 1 106 ? 13.147 -17.264 -13.613 1.00 17.59 106 PRO A C 1
ATOM 730 O O . PRO A 1 106 ? 13.783 -17.426 -14.673 1.00 18.88 106 PRO A O 1
ATOM 734 N N . SER A 1 107 ? 12.639 -18.297 -12.936 1.00 16.59 107 SER A N 1
ATOM 735 C CA . SER A 1 107 ? 12.791 -19.629 -13.467 1.00 16.49 107 SER A CA 1
ATOM 736 C C . SER A 1 107 ? 12.173 -19.769 -14.842 1.00 15.89 107 SER A C 1
ATOM 737 O O . SER A 1 107 ? 12.733 -20.448 -15.732 1.00 17.05 107 SER A O 1
ATOM 740 N N . LEU A 1 108 ? 10.967 -19.235 -14.974 1.00 15.97 108 LEU A N 1
ATOM 741 C CA . LEU A 1 108 ? 10.255 -19.339 -16.230 1.00 16.88 108 LEU A CA 1
ATOM 742 C C . LEU A 1 108 ? 10.904 -18.451 -17.305 1.00 17.57 108 LEU A C 1
ATOM 743 O O . LEU A 1 108 ? 10.959 -18.841 -18.475 1.00 16.70 108 LEU A O 1
ATOM 748 N N . ARG A 1 109 ? 11.439 -17.293 -16.919 1.00 17.08 109 ARG A N 1
ATOM 749 C CA A ARG A 1 109 ? 12.244 -16.503 -17.866 0.50 18.52 109 ARG A CA 1
ATOM 750 C CA B ARG A 1 109 ? 12.232 -16.479 -17.840 0.50 18.50 109 ARG A CA 1
ATOM 751 C C . ARG A 1 109 ? 13.367 -17.327 -18.403 1.00 18.47 109 ARG A C 1
ATOM 752 O O . ARG A 1 109 ? 13.682 -17.232 -19.579 1.00 19.06 109 ARG A O 1
ATOM 767 N N . ASN A 1 110 ? 13.992 -18.133 -17.533 1.00 17.41 110 ASN A N 1
ATOM 768 C CA . ASN A 1 110 ? 15.101 -18.972 -17.989 1.00 17.87 110 ASN A CA 1
ATOM 769 C C . ASN A 1 110 ? 14.617 -20.121 -18.858 1.00 16.74 110 ASN A C 1
ATOM 770 O O . ASN A 1 110 ? 15.271 -20.443 -19.848 1.00 18.44 110 ASN A O 1
ATOM 775 N N . ILE A 1 111 ? 13.500 -20.755 -18.515 1.00 16.72 111 ILE A N 1
ATOM 776 C CA . ILE A 1 111 ? 12.879 -21.718 -19.385 1.00 16.82 111 ILE A CA 1
ATOM 777 C C . ILE A 1 111 ? 12.662 -21.121 -20.788 1.00 17.48 111 ILE A C 1
ATOM 778 O O . ILE A 1 111 ? 12.930 -21.768 -21.819 1.00 18.34 111 ILE A O 1
ATOM 783 N N . TYR A 1 112 ? 12.081 -19.926 -20.826 1.00 16.83 112 TYR A N 1
ATOM 784 C CA . TYR A 1 112 ? 11.856 -19.219 -22.114 1.00 18.17 112 TYR A CA 1
ATOM 785 C C . TYR A 1 112 ? 13.171 -18.959 -22.873 1.00 19.63 112 TYR A C 1
ATOM 786 O O . TYR A 1 112 ? 13.218 -19.103 -24.107 1.00 20.63 112 TYR A O 1
ATOM 795 N N . LYS A 1 113 ? 14.242 -18.611 -22.162 1.00 19.46 113 LYS A N 1
ATOM 796 C CA . LYS A 1 113 ? 15.558 -18.368 -22.806 1.00 21.05 113 LYS A CA 1
ATOM 797 C C . LYS A 1 113 ? 16.052 -19.641 -23.448 1.00 20.18 113 LYS A C 1
ATOM 798 O O . LYS A 1 113 ? 16.535 -19.638 -24.596 1.00 22.19 113 LYS A O 1
ATOM 804 N N . GLU A 1 114 ? 15.948 -20.753 -22.733 1.00 18.96 114 GLU A N 1
ATOM 805 C CA . GLU A 1 114 ? 16.406 -22.014 -23.238 1.00 19.52 114 GLU A CA 1
ATOM 806 C C . GLU A 1 114 ? 15.545 -22.484 -24.442 1.00 19.59 114 GLU A C 1
ATOM 807 O O . GLU A 1 114 ? 16.082 -22.966 -25.463 1.00 20.65 114 GLU A O 1
ATOM 813 N N . LEU A 1 115 ? 14.224 -22.344 -24.344 1.00 19.13 115 LEU A N 1
ATOM 814 C CA . LEU A 1 115 ? 13.307 -22.630 -25.485 1.00 19.14 115 LEU A CA 1
ATOM 815 C C . LEU A 1 115 ? 13.638 -21.809 -26.715 1.00 20.00 115 LEU A C 1
ATOM 816 O O . LEU A 1 115 ? 13.631 -22.333 -27.822 1.00 20.94 115 LEU A O 1
ATOM 821 N N . THR A 1 116 ? 13.955 -20.528 -26.516 1.00 20.22 116 THR A N 1
ATOM 822 C CA . THR A 1 116 ? 14.291 -19.631 -27.620 1.00 22.02 116 THR A CA 1
ATOM 823 C C . THR A 1 116 ? 15.522 -20.159 -28.360 1.00 23.74 116 THR A C 1
ATOM 824 O O . THR A 1 116 ? 15.541 -20.124 -29.584 1.00 25.93 116 THR A O 1
ATOM 828 N N . GLU A 1 117 ? 16.492 -20.734 -27.653 1.00 24.06 117 GLU A N 1
ATOM 829 C CA . GLU A 1 117 ? 17.656 -21.275 -28.304 1.00 25.09 117 GLU A CA 1
ATOM 830 C C . GLU A 1 117 ? 17.455 -22.696 -28.815 1.00 26.29 117 GLU A C 1
ATOM 831 O O . GLU A 1 117 ? 18.056 -23.063 -29.812 1.00 27.48 117 GLU A O 1
ATOM 837 N N . ASP A 1 118 ? 16.627 -23.483 -28.130 1.00 21.68 118 ASP A N 1
ATOM 838 C CA . ASP A 1 118 ? 16.550 -24.895 -28.358 1.00 22.41 118 ASP A CA 1
ATOM 839 C C . ASP A 1 118 ? 15.568 -25.265 -29.500 1.00 22.66 118 ASP A C 1
ATOM 840 O O . ASP A 1 118 ? 15.770 -26.256 -30.196 1.00 25.00 118 ASP A O 1
ATOM 845 N N . ILE A 1 119 ? 14.460 -24.541 -29.576 1.00 21.68 119 ILE A N 1
ATOM 846 C CA . ILE A 1 119 ? 13.376 -24.814 -30.523 1.00 22.49 119 ILE A CA 1
ATOM 847 C C . ILE A 1 119 ? 13.300 -23.625 -31.492 1.00 23.72 119 ILE A C 1
ATOM 848 O O . ILE A 1 119 ? 12.727 -22.588 -31.181 1.00 23.64 119 ILE A O 1
ATOM 853 N N . PRO A 1 120 ? 13.769 -23.814 -32.723 1.00 24.58 120 PRO A N 1
ATOM 854 C CA . PRO A 1 120 ? 13.728 -22.781 -33.730 1.00 27.13 120 PRO A CA 1
ATOM 855 C C . PRO A 1 120 ? 12.342 -22.224 -33.904 1.00 25.46 120 PRO A C 1
ATOM 856 O O . PRO A 1 120 ? 11.374 -22.999 -33.935 1.00 26.30 120 PRO A O 1
ATOM 860 N N . GLY A 1 121 ? 12.221 -20.912 -33.861 1.00 24.43 121 GLY A N 1
ATOM 861 C CA . GLY A 1 121 ? 10.919 -20.264 -34.005 1.00 24.56 121 GLY A CA 1
ATOM 862 C C . GLY A 1 121 ? 10.160 -19.964 -32.733 1.00 23.06 121 GLY A C 1
ATOM 863 O O . GLY A 1 121 ? 9.154 -19.243 -32.755 1.00 23.22 121 GLY A O 1
ATOM 864 N N . PHE A 1 122 ? 10.620 -20.494 -31.602 1.00 21.55 122 PHE A N 1
ATOM 865 C CA . PHE A 1 122 ? 9.928 -20.199 -30.340 1.00 21.51 122 PHE A CA 1
ATOM 866 C C . PHE A 1 122 ? 10.060 -18.705 -30.036 1.00 21.55 122 PHE A C 1
ATOM 867 O O . PHE A 1 122 ? 11.194 -18.148 -30.069 1.00 22.44 122 PHE A O 1
ATOM 875 N N . VAL A 1 123 ? 8.937 -18.053 -29.724 1.00 20.65 123 VAL A N 1
ATOM 876 C CA . VAL A 1 123 ? 8.933 -16.637 -29.328 1.00 21.48 123 VAL A CA 1
ATOM 877 C C . VAL A 1 123 ? 8.323 -16.573 -27.939 1.00 20.32 123 VAL A C 1
ATOM 878 O O . VAL A 1 123 ? 7.169 -16.924 -27.763 1.00 20.03 123 VAL A O 1
ATOM 882 N N . ALA A 1 124 ? 9.094 -16.138 -26.943 1.00 20.65 124 ALA A N 1
ATOM 883 C CA . ALA A 1 124 ? 8.607 -16.062 -25.590 1.00 20.16 124 ALA A CA 1
ATOM 884 C C . ALA A 1 124 ? 7.465 -15.059 -25.481 1.00 20.66 124 ALA A C 1
ATOM 885 O O . ALA A 1 124 ? 7.608 -1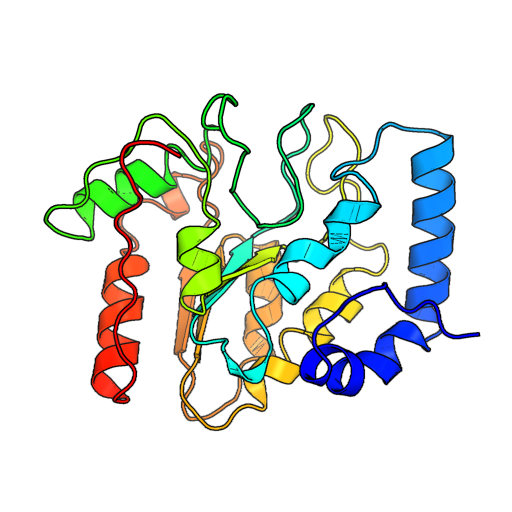3.937 -25.951 1.00 22.28 124 ALA A O 1
ATOM 887 N N . PRO A 1 125 ? 6.341 -15.454 -24.882 1.00 20.24 125 PRO A N 1
ATOM 888 C CA . PRO A 1 125 ? 5.249 -14.527 -24.697 1.00 21.16 125 PRO A CA 1
ATOM 889 C C . PRO A 1 125 ? 5.453 -13.707 -23.443 1.00 21.39 125 PRO A C 1
ATOM 890 O O . PRO A 1 125 ? 6.359 -13.963 -22.656 1.00 22.06 125 PRO A O 1
ATOM 894 N N . LYS A 1 126 ? 4.618 -12.698 -23.312 1.00 23.08 126 LYS A N 1
ATOM 895 C CA . LYS A 1 126 ? 4.694 -11.775 -22.166 1.00 23.93 126 LYS A CA 1
ATOM 896 C C . LYS A 1 126 ? 4.105 -12.366 -20.880 1.00 22.65 126 LYS A C 1
ATOM 897 O O . LYS A 1 126 ? 4.342 -11.850 -19.795 1.00 25.65 126 LYS A O 1
ATOM 903 N N . HIS A 1 127 ? 3.310 -13.393 -21.008 1.00 21.00 127 HIS A N 1
ATOM 904 C CA . HIS A 1 127 ? 2.690 -14.082 -19.878 1.00 20.62 127 HIS A CA 1
ATOM 905 C C . HIS A 1 127 ? 3.427 -15.340 -19.534 1.00 19.59 127 HIS A C 1
ATOM 906 O O . HIS A 1 127 ? 4.296 -15.794 -20.301 1.00 18.49 127 HIS A O 1
ATOM 913 N N . GLY A 1 128 ? 3.050 -15.931 -18.380 1.00 18.52 128 GLY A N 1
ATOM 914 C CA . GLY A 1 128 ? 3.664 -17.168 -17.926 1.00 17.75 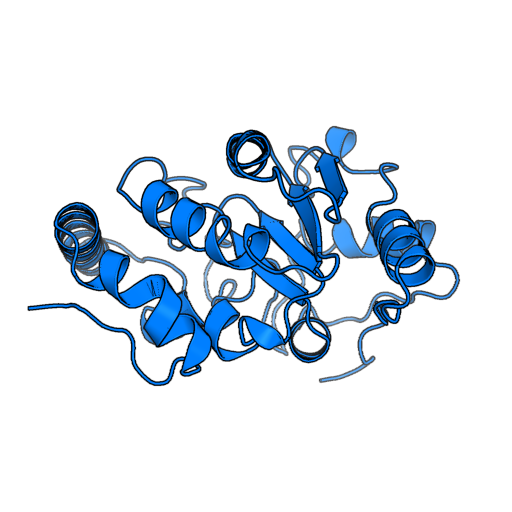128 GLY A CA 1
ATOM 915 C C . GLY A 1 128 ? 2.723 -18.341 -17.716 1.00 17.39 128 GLY A C 1
ATOM 916 O O . GLY A 1 128 ? 3.023 -19.238 -16.929 1.00 16.80 128 GLY A O 1
ATOM 917 N N . TYR A 1 129 ? 1.596 -18.360 -18.427 1.00 17.35 129 TYR A N 1
ATOM 918 C CA . TYR A 1 129 ? 0.522 -19.344 -18.219 1.00 17.86 129 TYR A CA 1
ATOM 919 C C . TYR A 1 129 ? 0.719 -20.546 -19.112 1.00 16.96 129 TYR A C 1
ATOM 920 O O . TYR A 1 129 ? 0.695 -20.419 -20.346 1.00 18.04 129 TYR A O 1
ATOM 929 N N . LEU A 1 130 ? 0.917 -21.713 -18.485 1.00 15.61 130 LEU A N 1
ATOM 930 C CA . LEU A 1 130 ? 1.367 -22.909 -19.203 1.00 15.83 130 LEU A CA 1
ATOM 931 C C . LEU A 1 130 ? 0.282 -23.955 -19.390 1.00 15.47 130 LEU A C 1
ATOM 932 O O . LEU A 1 130 ? 0.567 -25.096 -19.748 1.00 16.33 130 LEU A O 1
ATOM 937 N N . ARG A 1 131 ? -0.986 -23.557 -19.231 1.00 16.09 131 ARG A N 1
ATOM 938 C CA . ARG A 1 131 ? -2.099 -24.495 -19.350 1.00 17.98 131 ARG A CA 1
ATOM 939 C C . ARG A 1 131 ? -2.082 -25.211 -20.706 1.00 16.61 131 ARG A C 1
ATOM 940 O O . ARG A 1 131 ? -2.443 -26.406 -20.797 1.00 17.50 131 ARG A O 1
ATOM 948 N N . SER A 1 132 ? -1.675 -24.502 -21.750 1.00 16.46 132 SER A N 1
ATOM 949 C CA . SER A 1 132 ? -1.681 -25.103 -23.103 1.00 17.27 132 SER A CA 1
ATOM 950 C C . SER A 1 132 ? -0.646 -26.209 -23.260 1.00 17.31 132 SER A C 1
ATOM 951 O O . SER A 1 132 ? -0.794 -27.043 -24.165 1.00 17.61 132 SER A O 1
ATOM 954 N N . TRP A 1 133 ? 0.343 -26.274 -22.394 1.00 16.00 133 TRP A N 1
ATOM 955 C CA . TRP A 1 133 ? 1.251 -27.423 -22.357 1.00 15.80 133 TRP A CA 1
ATOM 956 C C . TRP A 1 133 ? 0.576 -28.610 -21.640 1.00 16.07 133 TRP A C 1
ATOM 957 O O . TRP A 1 133 ? 0.616 -29.741 -22.096 1.00 16.03 133 TRP A O 1
ATOM 968 N N . ALA A 1 134 ? -0.088 -28.302 -20.517 1.00 16.41 134 ALA A N 1
ATOM 969 C CA . ALA A 1 134 ? -0.803 -29.365 -19.762 1.00 16.04 134 ALA A CA 1
ATOM 970 C C . ALA A 1 134 ? -1.858 -30.035 -20.629 1.00 17.29 134 ALA A C 1
ATOM 971 O O . ALA A 1 134 ? -2.080 -31.256 -20.560 1.00 18.96 134 ALA A O 1
ATOM 973 N N . GLU A 1 135 ? -2.511 -29.229 -21.459 1.00 17.61 135 GLU A N 1
ATOM 974 C CA . GLU A 1 135 ? -3.553 -29.761 -22.338 1.00 19.11 135 GLU A CA 1
ATOM 975 C C . GLU A 1 135 ? -3.027 -30.695 -23.440 1.00 18.97 135 GLU A C 1
ATOM 976 O O . GLU A 1 135 ? -3.841 -31.398 -24.072 1.00 22.15 135 GLU A O 1
ATOM 982 N N . GLN A 1 136 ? -1.717 -30.629 -23.710 1.00 17.47 136 GLN A N 1
ATOM 983 C CA . GLN A 1 136 ? -1.055 -31.521 -24.693 1.00 19.07 136 GLN A CA 1
ATOM 984 C C . GLN A 1 136 ? -0.412 -32.729 -24.082 1.00 20.30 136 GLN A C 1
ATOM 985 O O . GLN A 1 136 ? 0.321 -33.410 -24.755 1.00 23.74 136 GLN A O 1
ATOM 991 N N . GLY A 1 137 ? -0.595 -33.012 -22.797 1.00 17.22 137 GLY A N 1
ATOM 992 C CA . GLY A 1 137 ? 0.009 -34.204 -22.208 1.00 17.98 137 GLY A CA 1
ATOM 993 C C . GLY A 1 137 ? 1.270 -33.932 -21.452 1.00 17.37 137 GLY A C 1
ATOM 994 O O . GLY A 1 137 ? 1.944 -34.909 -21.113 1.00 17.46 137 GLY A O 1
ATO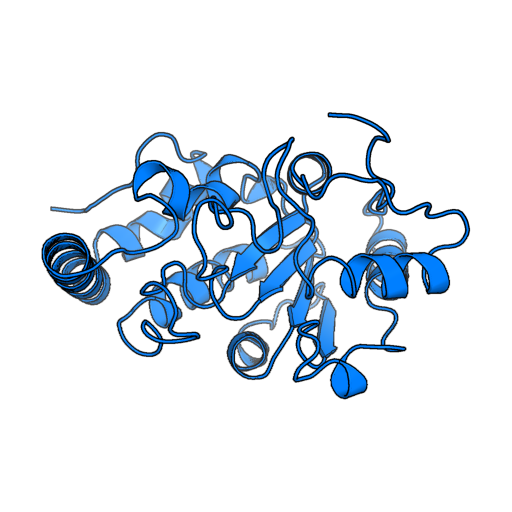M 995 N N . VAL A 1 138 ? 1.557 -32.686 -21.119 1.00 16.04 138 VAL A N 1
ATOM 996 C CA . VAL A 1 138 ? 2.741 -32.358 -20.313 1.00 15.54 138 VAL A CA 1
ATOM 997 C C . VAL A 1 138 ? 2.308 -32.180 -18.864 1.00 15.39 138 VAL A C 1
ATOM 998 O O . VAL A 1 138 ? 1.610 -31.207 -18.532 1.00 16.00 138 VAL A O 1
ATOM 1002 N N . LEU A 1 139 ? 2.680 -33.130 -18.004 1.00 15.39 139 LEU A N 1
ATOM 1003 C CA . LEU A 1 139 ? 2.338 -33.086 -16.608 1.00 15.11 139 LEU A CA 1
ATOM 1004 C C . LEU A 1 139 ? 3.358 -32.194 -15.910 1.00 14.69 139 LEU A C 1
ATOM 1005 O O . LEU A 1 139 ? 4.536 -32.516 -15.885 1.00 15.26 139 LEU A O 1
ATOM 1010 N N . LEU A 1 140 ? 2.873 -31.093 -15.356 1.00 14.69 140 LEU A N 1
ATOM 1011 C CA . LEU A 1 140 ? 3.731 -30.089 -14.739 1.00 14.44 140 LEU A CA 1
ATOM 1012 C C . LEU A 1 140 ? 3.790 -30.273 -13.225 1.00 14.45 140 LEU A C 1
ATOM 1013 O O . LEU A 1 140 ? 3.034 -29.669 -12.471 1.00 13.91 140 LEU A O 1
ATOM 1018 N N . LEU A 1 141 ? 4.696 -31.124 -12.810 1.00 14.67 141 LEU A N 1
ATOM 1019 C CA . LEU A 1 141 ? 4.785 -31.608 -11.424 1.00 14.29 141 LEU A CA 1
ATOM 1020 C C . LEU A 1 141 ? 5.956 -30.944 -10.699 1.00 14.20 141 LEU A C 1
ATOM 1021 O O . LEU A 1 141 ? 6.892 -30.482 -11.303 1.00 14.37 141 LEU A O 1
ATOM 1026 N N . ASN A 1 142 ? 5.882 -30.958 -9.371 1.00 14.29 142 ASN A N 1
ATOM 1027 C CA . ASN A 1 142 ? 7.064 -30.717 -8.509 1.00 13.84 142 ASN A CA 1
ATOM 1028 C C . ASN A 1 142 ? 7.208 -31.883 -7.552 1.00 14.33 142 ASN A C 1
ATOM 1029 O O . ASN A 1 142 ? 6.216 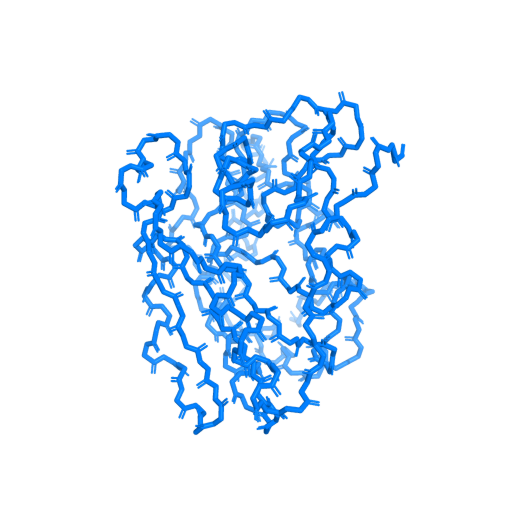-32.561 -7.252 1.00 15.08 142 ASN A O 1
ATOM 1034 N N . ALA A 1 143 ? 8.441 -32.112 -7.082 1.00 14.76 143 ALA A N 1
ATOM 1035 C CA . ALA A 1 143 ? 8.671 -33.177 -6.158 1.00 15.28 143 ALA A CA 1
ATOM 1036 C C . ALA A 1 143 ? 7.897 -33.029 -4.851 1.00 15.54 143 ALA A C 1
ATOM 1037 O O . ALA A 1 143 ? 7.518 -34.059 -4.222 1.00 15.99 143 ALA A O 1
ATOM 1039 N N . VAL A 1 144 ? 7.757 -31.776 -4.430 1.00 14.94 144 VAL A N 1
ATOM 1040 C CA . VAL A 1 144 ? 7.044 -31.387 -3.221 1.00 14.78 144 VAL A CA 1
ATOM 1041 C C . VAL A 1 144 ? 5.968 -30.436 -3.689 1.00 14.03 144 VAL A C 1
ATOM 1042 O O . VAL A 1 144 ? 6.241 -29.561 -4.532 1.00 13.37 144 VAL A O 1
ATOM 1046 N N . LEU A 1 145 ? 4.724 -30.575 -3.169 1.00 14.08 145 LEU A N 1
ATOM 1047 C CA . LEU A 1 145 ? 3.582 -29.862 -3.755 1.00 14.14 145 LEU A CA 1
ATOM 1048 C C . LEU A 1 145 ? 3.046 -28.687 -2.977 1.00 14.31 145 LEU A C 1
ATOM 1049 O O . LEU A 1 145 ? 2.074 -28.016 -3.401 1.00 14.28 145 LEU A O 1
ATOM 1054 N N . THR A 1 146 ? 3.723 -28.359 -1.861 1.00 13.74 146 THR A N 1
ATOM 1055 C CA . THR A 1 146 ? 3.406 -27.120 -1.120 1.00 14.34 146 THR A CA 1
ATOM 1056 C C . THR A 1 146 ? 4.716 -26.508 -0.610 1.00 14.07 146 THR A C 1
ATOM 1057 O O . THR A 1 146 ? 5.773 -27.171 -0.603 1.00 14.24 146 THR A O 1
ATOM 1061 N N . VAL A 1 147 ? 4.649 -25.255 -0.193 1.00 14.22 147 VAL A N 1
ATOM 1062 C CA . VAL A 1 147 ? 5.801 -24.537 0.346 1.00 14.66 147 VAL A CA 1
ATOM 1063 C C . VAL A 1 147 ? 5.329 -23.422 1.249 1.00 15.68 147 VAL A C 1
ATOM 1064 O O . VAL A 1 147 ? 4.263 -22.849 1.057 1.00 15.77 147 VAL A O 1
ATOM 1068 N N . ARG A 1 148 ? 6.083 -23.156 2.296 1.00 15.88 148 ARG A N 1
ATOM 1069 C CA . ARG A 1 148 ? 5.835 -21.981 3.143 1.00 16.82 148 ARG A CA 1
ATOM 1070 C C . ARG A 1 148 ? 6.329 -20.719 2.439 1.00 17.07 148 ARG A C 1
ATOM 1071 O O . ARG A 1 148 ? 7.406 -20.718 1.791 1.00 18.54 148 ARG A O 1
ATOM 1079 N N . ALA A 1 149 ? 5.552 -19.645 2.533 1.00 17.49 149 ALA A N 1
ATOM 1080 C CA . ALA A 1 149 ? 5.937 -18.386 1.943 1.00 18.72 149 ALA A CA 1
ATOM 1081 C C . ALA A 1 149 ? 7.351 -17.988 2.243 1.00 18.17 149 ALA A C 1
ATOM 1082 O O . ALA A 1 149 ? 7.808 -18.114 3.368 1.00 18.96 149 ALA A O 1
ATOM 1084 N N . ALA A 1 150 ? 8.038 -17.499 1.227 1.00 18.94 150 ALA A N 1
ATOM 1085 C CA . ALA A 1 150 ? 9.406 -17.032 1.319 1.00 19.89 150 ALA A CA 1
ATOM 1086 C C . ALA A 1 150 ? 10.500 -18.023 1.606 1.00 20.60 150 ALA A C 1
ATOM 1087 O O . ALA A 1 150 ? 11.659 -17.588 1.698 1.00 23.40 150 ALA A O 1
ATOM 1089 N N . GLN A 1 151 ? 10.195 -19.332 1.665 1.00 18.75 151 GLN A N 1
ATOM 1090 C CA . GLN A 1 151 ? 11.148 -20.322 2.146 1.00 18.33 151 GLN A CA 1
ATOM 1091 C C . GLN A 1 151 ? 11.217 -21.564 1.213 1.00 18.16 151 GLN A C 1
ATOM 1092 O O . GLN A 1 151 ? 10.458 -22.528 1.377 1.00 17.75 151 GLN A O 1
ATOM 1098 N N . ALA A 1 152 ? 12.087 -21.522 0.197 1.00 17.68 152 ALA A N 1
ATOM 1099 C CA . ALA A 1 152 ? 12.189 -22.624 -0.719 1.00 17.38 152 ALA A CA 1
ATOM 1100 C C . ALA A 1 152 ? 12.501 -23.939 -0.030 1.00 17.21 152 ALA A C 1
ATOM 1101 O O . ALA A 1 152 ? 13.362 -24.027 0.845 1.00 18.08 152 ALA A O 1
ATOM 1103 N N . ASN A 1 153 ? 11.795 -24.966 -0.470 1.00 16.77 153 ASN A N 1
ATOM 1104 C CA . ASN A 1 153 ? 11.961 -26.350 -0.003 1.00 17.47 153 ASN A CA 1
ATOM 1105 C C . ASN A 1 153 ? 11.639 -26.524 1.487 1.00 16.72 153 ASN A C 1
ATOM 1106 O O . ASN A 1 153 ? 12.026 -27.495 2.101 1.00 18.58 153 ASN A O 1
ATOM 1111 N N . SER A 1 154 ? 10.858 -25.580 2.046 1.00 17.08 154 SER A N 1
ATOM 1112 C CA . SER A 1 154 ? 10.440 -25.657 3.440 1.00 17.31 154 SER A CA 1
ATOM 1113 C C . SER A 1 154 ? 9.539 -26.816 3.779 1.00 17.33 154 SER A C 1
ATOM 1114 O O . SER A 1 154 ? 9.457 -27.209 4.948 1.00 18.56 154 SER A O 1
ATOM 1117 N N . HIS A 1 155 ? 8.879 -27.397 2.770 1.00 16.22 155 HIS A N 1
ATOM 1118 C CA . HIS A 1 155 ? 8.094 -28.610 2.995 1.00 16.61 155 HIS A CA 1
ATOM 1119 C C . HIS A 1 155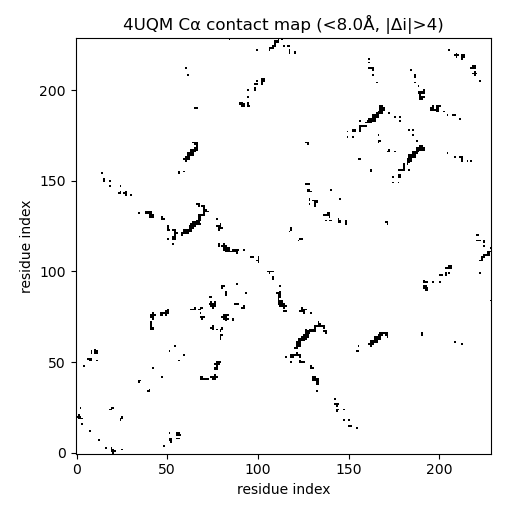 ? 8.722 -29.882 2.466 1.00 17.15 155 HIS A C 1
ATOM 1120 O O . HIS A 1 155 ? 8.072 -30.889 2.319 1.00 18.37 155 HIS A O 1
ATOM 1127 N N . GLN A 1 156 ? 10.025 -29.824 2.159 1.00 17.42 156 GLN A N 1
ATOM 1128 C CA . GLN A 1 156 ? 10.779 -31.033 1.845 1.00 17.81 156 GLN A CA 1
ATOM 1129 C C . GLN A 1 156 ? 10.778 -31.994 3.033 1.00 19.29 156 GLN A C 1
ATOM 1130 O O . GLN A 1 156 ? 10.846 -31.578 4.184 1.00 20.89 156 GLN A O 1
ATOM 1136 N N . GLY A 1 157 ? 10.692 -33.282 2.736 1.00 19.02 157 GLY A N 1
ATOM 1137 C CA . GLY A 1 157 ? 10.913 -34.294 3.749 1.00 20.64 157 GLY A CA 1
ATOM 1138 C C . GLY A 1 157 ? 9.774 -34.476 4.761 1.00 21.29 157 GLY A C 1
ATOM 1139 O O . GLY A 1 157 ? 9.993 -34.949 5.868 1.00 24.82 157 GLY A O 1
ATOM 1140 N N . LYS A 1 158 ? 8.550 -34.129 4.346 1.00 20.63 158 LYS A N 1
ATOM 1141 C CA A LYS A 1 158 ? 7.352 -34.164 5.201 0.50 21.22 158 LYS A CA 1
ATOM 1142 C CA B LYS A 1 158 ? 7.379 -34.209 5.234 0.50 21.19 158 LYS A CA 1
ATOM 1143 C C . LYS A 1 158 ? 6.289 -35.129 4.706 1.00 21.66 158 LYS A C 1
ATOM 1144 O O . LYS A 1 158 ? 5.204 -35.189 5.294 1.00 23.47 158 LYS A O 1
ATOM 1155 N N . GLY A 1 159 ? 6.580 -35.899 3.666 1.00 19.93 159 GLY A N 1
ATOM 1156 C CA . GLY A 1 159 ? 5.668 -36.861 3.120 1.00 20.86 159 GLY A CA 1
ATOM 1157 C C . GLY A 1 159 ? 5.324 -36.695 1.686 1.00 18.73 159 GLY A C 1
ATOM 1158 O O . GLY A 1 159 ? 4.889 -37.655 1.049 1.00 20.91 159 GLY A O 1
ATOM 1159 N N . TRP A 1 160 ? 5.548 -35.506 1.098 1.00 18.10 160 TRP A N 1
ATOM 1160 C CA . TRP A 1 160 ? 5.188 -35.366 -0.301 1.00 17.02 160 TRP A CA 1
ATOM 1161 C C . TRP A 1 160 ? 5.971 -36.302 -1.212 1.00 17.85 160 TRP A C 1
ATOM 1162 O O . TRP A 1 160 ? 5.476 -36.733 -2.259 1.00 17.89 160 TRP A O 1
ATOM 1173 N N . GLU A 1 161 ? 7.235 -36.536 -0.870 1.00 17.43 161 GLU A N 1
ATOM 1174 C CA . GLU A 1 161 ? 8.081 -37.351 -1.750 1.00 18.36 161 GLU A CA 1
ATOM 1175 C C . GLU A 1 161 ? 7.561 -38.747 -1.942 1.00 18.74 161 GLU A C 1
ATOM 1176 O O . GLU A 1 161 ? 7.686 -39.281 -3.047 1.00 17.89 161 GLU A O 1
ATOM 1182 N N . HIS A 1 162 ? 6.900 -39.319 -0.934 1.00 19.37 162 HIS A N 1
ATOM 1183 C CA . HIS A 1 162 ? 6.287 -40.635 -1.127 1.00 20.02 162 HIS A CA 1
ATOM 1184 C C . HIS A 1 162 ? 5.135 -40.527 -2.127 1.00 20.27 162 HIS A C 1
ATOM 1185 O O . HIS A 1 162 ? 4.928 -41.400 -2.947 1.00 20.64 162 HIS A O 1
ATOM 1192 N N . PHE A 1 163 ? 4.353 -39.470 -2.012 1.00 18.60 163 PHE A N 1
ATOM 1193 C CA . PHE A 1 163 ? 3.219 -39.276 -2.924 1.00 18.42 163 PHE A CA 1
ATOM 1194 C C . PHE A 1 163 ? 3.704 -39.023 -4.358 1.00 17.63 163 PHE A C 1
ATOM 1195 O O . PHE A 1 163 ? 3.183 -39.634 -5.309 1.00 18.47 163 PHE A O 1
ATOM 1203 N N . THR A 1 164 ? 4.694 -38.159 -4.533 1.00 17.36 164 THR A N 1
ATOM 1204 C CA . THR A 1 164 ? 5.169 -37.932 -5.891 1.00 16.95 164 THR A CA 1
ATOM 1205 C C . THR A 1 164 ? 5.975 -39.125 -6.424 1.00 18.03 164 THR A C 1
ATOM 1206 O O . THR A 1 164 ? 5.979 -39.351 -7.633 1.00 18.25 164 THR A O 1
ATOM 1210 N N . ASP A 1 165 ? 6.579 -39.945 -5.565 1.00 18.20 165 ASP A N 1
ATOM 1211 C CA . ASP A 1 165 ? 7.074 -41.285 -6.028 1.00 19.54 165 ASP A CA 1
ATOM 1212 C C . ASP A 1 165 ? 5.936 -42.099 -6.648 1.00 19.56 165 ASP A C 1
ATOM 1213 O O . ASP A 1 165 ? 6.102 -42.727 -7.684 1.00 19.13 165 ASP A O 1
ATOM 1218 N N . ALA A 1 166 ? 4.774 -42.124 -5.979 1.00 19.55 166 ALA A N 1
ATOM 1219 C CA . ALA A 1 166 ? 3.638 -42.891 -6.477 1.00 20.29 166 ALA A CA 1
ATOM 1220 C C . ALA A 1 166 ? 3.138 -42.359 -7.816 1.00 20.09 166 ALA A C 1
ATOM 1221 O O . ALA A 1 166 ? 2.768 -43.154 -8.707 1.00 20.12 166 ALA A O 1
ATOM 1223 N N . VAL A 1 167 ? 3.178 -41.050 -8.003 1.00 18.34 167 VAL A N 1
ATOM 1224 C CA . VAL A 1 167 ? 2.787 -40.462 -9.292 1.00 18.81 167 VAL A CA 1
ATOM 1225 C C . VAL A 1 167 ? 3.762 -40.896 -10.390 1.00 19.19 167 VAL A C 1
ATOM 1226 O O . VAL A 1 167 ? 3.348 -41.379 -11.443 1.00 19.10 167 VAL A O 1
ATOM 1230 N N . ILE A 1 168 ? 5.055 -40.777 -10.114 1.00 18.53 168 ILE A N 1
ATOM 1231 C CA A ILE A 1 168 ? 6.130 -41.237 -11.023 0.50 19.38 168 ILE A CA 1
ATOM 1232 C CA B ILE A 1 168 ? 6.066 -41.208 -11.097 0.50 19.45 168 ILE A CA 1
ATOM 1233 C C . ILE A 1 168 ? 5.937 -42.702 -11.358 1.00 18.50 168 ILE A C 1
ATOM 1234 O O . ILE A 1 168 ? 5.997 -43.095 -12.517 1.00 19.13 168 ILE A O 1
ATOM 1243 N N . LYS A 1 169 ? 5.713 -43.541 -10.334 1.00 19.85 169 LYS A N 1
ATOM 1244 C CA . LYS A 1 169 ? 5.507 -44.959 -10.553 1.00 20.32 169 LYS A CA 1
ATOM 1245 C C . LYS A 1 169 ? 4.292 -45.250 -11.440 1.00 21.24 169 LYS A C 1
ATOM 1246 O O . LYS A 1 169 ? 4.364 -46.145 -12.280 1.00 20.35 169 LYS A O 1
ATOM 1252 N N . ALA A 1 170 ? 3.192 -44.500 -11.264 1.00 19.75 170 ALA A N 1
ATOM 1253 C CA . ALA A 1 170 ? 1.998 -44.742 -12.088 1.00 21.87 170 ALA A CA 1
ATOM 1254 C C . ALA A 1 170 ? 2.260 -44.417 -13.566 1.00 20.68 170 ALA A C 1
ATOM 1255 O O . ALA A 1 170 ? 1.819 -45.139 -14.482 1.00 21.79 170 ALA A O 1
ATOM 1257 N N . VAL A 1 171 ? 2.972 -43.316 -13.804 1.00 19.35 171 VAL A N 1
ATOM 1258 C CA . VAL A 1 171 ? 3.362 -42.947 -15.169 1.00 19.27 171 VAL A CA 1
ATOM 1259 C C . VAL A 1 171 ? 4.360 -43.962 -15.720 1.00 20.56 171 VAL A C 1
ATOM 1260 O O . VAL A 1 171 ? 4.232 -44.371 -16.869 1.00 21.09 171 VAL A O 1
ATOM 1264 N N . ASN A 1 172 ? 5.341 -44.388 -14.911 1.00 19.73 172 ASN A N 1
ATOM 1265 C CA . ASN A 1 172 ? 6.321 -45.376 -15.384 1.00 21.36 172 ASN A CA 1
ATOM 1266 C C . ASN A 1 172 ? 5.697 -46.712 -15.796 1.00 22.59 172 ASN A C 1
ATOM 1267 O O . ASN A 1 172 ? 6.181 -47.415 -16.685 1.00 22.60 172 ASN A O 1
ATOM 1272 N N . ALA A 1 173 ? 4.614 -47.070 -15.133 1.00 21.97 173 ALA A N 1
ATOM 1273 C CA . ALA A 1 173 ? 3.860 -48.280 -15.474 1.00 24.17 173 ALA A CA 1
ATOM 1274 C C . ALA A 1 173 ? 3.180 -48.218 -16.852 1.00 26.65 173 ALA A C 1
ATOM 1275 O O . ALA A 1 173 ? 2.717 -49.264 -17.349 1.00 29.38 173 ALA A O 1
ATOM 1277 N N . LYS A 1 174 ? 3.054 -47.031 -17.453 1.00 23.70 174 LYS A N 1
ATOM 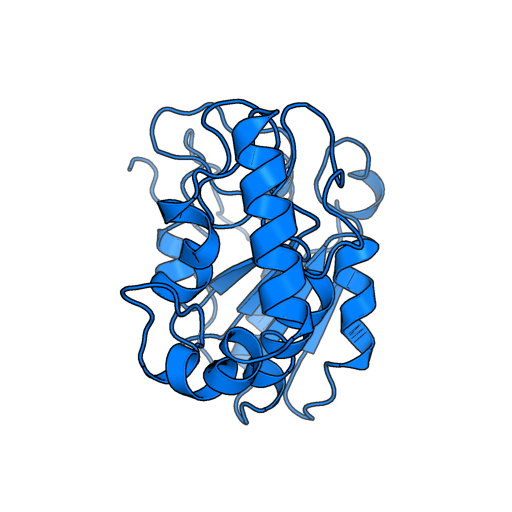1278 C CA . LYS A 1 174 ? 2.503 -46.959 -18.817 1.00 24.32 174 LYS A CA 1
ATOM 1279 C C . LYS A 1 174 ? 3.453 -47.633 -19.801 1.00 26.47 174 LYS A C 1
ATOM 1280 O O . LYS A 1 174 ? 4.680 -47.531 -19.673 1.00 26.75 174 LYS A O 1
ATOM 1286 N N . GLU A 1 175 ? 2.872 -48.257 -20.811 1.00 26.88 175 GLU A N 1
ATOM 1287 C CA . GLU A 1 175 ? 3.635 -48.978 -21.826 1.00 28.77 175 GLU A CA 1
ATOM 1288 C C . GLU A 1 175 ? 4.209 -48.025 -22.880 1.00 27.77 175 GLU A C 1
ATOM 1289 O O . GLU A 1 175 ? 5.371 -48.147 -23.254 1.00 31.96 175 GLU A O 1
ATOM 1295 N N . GLU A 1 176 ? 3.426 -47.045 -23.280 1.00 28.80 176 GLU A N 1
ATOM 1296 C CA . GLU A 1 176 ? 3.880 -46.092 -24.304 1.00 28.35 176 GLU A CA 1
ATOM 1297 C C . GLU A 1 176 ? 4.856 -45.104 -23.734 1.00 25.45 176 GLU A C 1
ATOM 1298 O O . GLU A 1 176 ? 4.722 -44.708 -22.591 1.00 24.70 176 GLU A O 1
ATOM 1304 N N . ARG A 1 177 ? 5.842 -44.745 -24.554 1.00 25.77 177 ARG A N 1
ATOM 1305 C CA . ARG A 1 177 ? 6.894 -43.833 -24.149 1.00 23.85 177 ARG A CA 1
ATOM 1306 C C . ARG A 1 177 ? 6.402 -42.560 -23.456 1.00 22.80 177 ARG A C 1
ATOM 1307 O O . ARG A 1 177 ? 5.566 -41.794 -23.960 1.00 23.09 177 ARG A O 1
ATOM 1315 N N . VAL A 1 178 ? 6.992 -42.294 -22.311 1.00 21.95 178 VAL A N 1
ATOM 1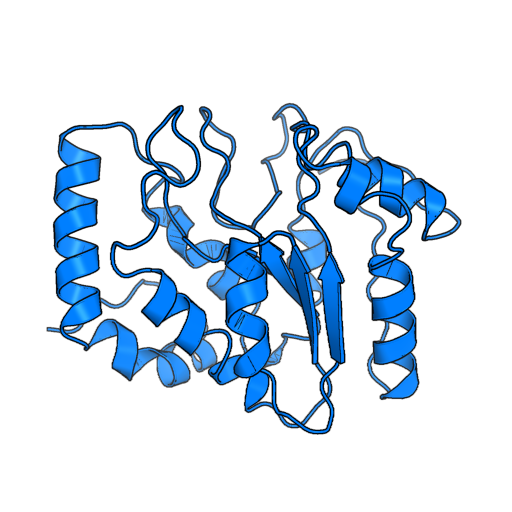316 C CA . VAL A 1 178 ? 6.919 -41.034 -21.617 1.00 21.22 178 VAL A CA 1
ATOM 1317 C C . VAL A 1 178 ? 8.332 -40.492 -21.468 1.00 20.23 178 VAL A C 1
ATOM 1318 O O . VAL A 1 178 ? 9.292 -41.234 -21.136 1.00 20.73 178 VAL A O 1
ATOM 1322 N N . VAL A 1 179 ? 8.472 -39.203 -21.710 1.00 18.23 179 VAL A N 1
ATOM 1323 C CA . VAL A 1 179 ? 9.715 -38.496 -21.415 1.00 18.27 179 VAL A CA 1
ATOM 1324 C C . VAL A 1 179 ? 9.607 -37.824 -20.072 1.00 18.38 179 VAL A C 1
ATOM 1325 O O . VAL A 1 179 ? 8.723 -36.974 -19.853 1.00 18.16 179 VAL A O 1
ATOM 1329 N N . PHE A 1 180 ? 10.501 -38.163 -19.173 1.00 17.81 180 PHE A N 1
ATOM 1330 C CA . PHE A 1 180 ? 10.601 -37.560 -17.871 1.00 17.86 180 PHE A CA 1
ATOM 1331 C C . PHE A 1 180 ? 11.725 -36.556 -17.866 1.00 17.23 180 PHE A C 1
ATOM 1332 O O . PHE A 1 180 ? 12.884 -36.929 -18.125 1.00 18.93 180 PHE A O 1
ATOM 1340 N N . ILE A 1 181 ? 11.395 -35.316 -17.542 1.00 15.75 181 ILE A N 1
ATOM 1341 C CA . ILE A 1 181 ? 12.366 -34.215 -17.438 1.00 16.23 181 ILE A CA 1
ATOM 1342 C C . ILE A 1 181 ? 12.500 -33.850 -15.965 1.00 16.25 181 ILE A C 1
ATOM 1343 O O . ILE A 1 181 ? 11.576 -33.360 -15.352 1.00 15.87 181 ILE A O 1
ATOM 1348 N N . LEU A 1 182 ? 13.701 -34.124 -15.411 1.00 16.78 182 LEU A N 1
ATOM 1349 C CA . LEU A 1 182 ? 13.951 -33.966 -13.964 1.00 16.13 182 LEU A CA 1
ATOM 1350 C C . LEU A 1 182 ? 14.823 -32.740 -13.819 1.00 16.01 182 LEU A C 1
ATOM 1351 O O . LEU A 1 182 ? 16.022 -32.757 -14.188 1.00 17.22 182 LEU A O 1
ATOM 1356 N N . TRP A 1 183 ? 14.241 -31.674 -13.262 1.00 15.52 183 TRP A N 1
ATOM 1357 C CA . TRP A 1 183 ? 14.933 -30.412 -13.080 1.00 16.14 183 TRP A CA 1
ATOM 1358 C C . TRP A 1 183 ? 15.281 -30.190 -11.623 1.00 16.55 183 TRP A C 1
ATOM 1359 O O . TRP A 1 183 ? 14.399 -29.842 -10.827 1.00 15.81 183 TRP A O 1
ATOM 1370 N N . GLY A 1 184 ? 16.564 -30.339 -11.308 1.00 16.59 184 GLY A N 1
ATOM 1371 C CA . GLY A 1 184 ? 17.091 -30.087 -9.979 1.00 16.85 184 GLY A CA 1
ATOM 1372 C C . GLY A 1 184 ? 17.414 -31.348 -9.206 1.00 17.59 184 GLY A C 1
ATOM 1373 O O . GLY A 1 184 ? 16.917 -32.456 -9.494 1.00 17.33 184 GLY A O 1
ATOM 1374 N N . SER A 1 185 ? 18.219 -31.163 -8.164 1.00 17.67 185 SER A N 1
ATOM 1375 C CA . SER A 1 185 ? 18.695 -32.298 -7.401 1.00 19.03 185 SER A CA 1
ATOM 1376 C C . SER A 1 185 ? 17.557 -33.075 -6.724 1.00 18.88 185 SER A C 1
ATOM 1377 O O . SER A 1 185 ? 17.596 -34.303 -6.631 1.00 19.49 185 SER A O 1
ATOM 1380 N N . TYR A 1 186 ? 16.575 -32.349 -6.200 1.00 16.88 186 TYR A N 1
ATOM 1381 C CA . TYR A 1 186 ? 15.471 -33.054 -5.501 1.00 16.66 186 TYR A CA 1
ATOM 1382 C C . TYR A 1 186 ? 14.596 -33.852 -6.483 1.00 17.57 186 TYR A C 1
ATOM 1383 O O . TYR A 1 186 ? 14.282 -35.037 -6.214 1.00 18.34 186 TYR A O 1
ATOM 1392 N N . ALA A 1 187 ? 14.309 -33.283 -7.651 1.00 15.67 187 ALA A N 1
ATOM 1393 C CA . ALA A 1 187 ? 13.574 -34.023 -8.664 1.00 16.91 187 ALA A CA 1
ATOM 1394 C C . ALA A 1 187 ? 14.364 -35.244 -9.139 1.00 17.49 187 ALA A C 1
ATOM 1395 O O . ALA A 1 187 ? 13.806 -36.313 -9.425 1.00 18.06 187 ALA A O 1
ATOM 1397 N N . ARG A 1 188 ? 15.677 -35.081 -9.298 1.00 17.73 188 ARG A N 1
ATOM 1398 C CA . ARG A 1 188 ? 16.534 -36.156 -9.787 1.00 19.32 188 ARG A CA 1
ATOM 1399 C C . ARG A 1 188 ? 16.607 -37.382 -8.882 1.00 19.99 188 ARG A C 1
ATOM 1400 O O . ARG A 1 188 ? 16.995 -38.457 -9.349 1.00 21.40 188 ARG A O 1
ATOM 1408 N N . LYS A 1 189 ? 16.192 -37.253 -7.620 1.00 19.50 189 LYS A N 1
ATOM 1409 C CA . LYS A 1 189 ? 16.108 -38.426 -6.734 1.00 21.75 189 LYS A CA 1
ATOM 1410 C C . LYS A 1 189 ? 15.113 -39.471 -7.271 1.00 21.48 189 LYS A C 1
ATOM 1411 O O . LYS A 1 189 ? 15.218 -40.637 -6.893 1.00 24.41 189 LYS A O 1
ATOM 1417 N N . LYS A 1 190 ? 14.182 -39.058 -8.140 1.00 19.24 190 LYS A N 1
ATOM 1418 C CA . LYS A 1 190 ? 13.171 -39.984 -8.713 1.00 19.88 190 LYS A CA 1
ATOM 1419 C C . LYS A 1 190 ? 13.750 -40.874 -9.832 1.00 21.42 190 LYS A C 1
ATOM 1420 O O . LYS A 1 190 ? 13.076 -41.809 -10.308 1.00 20.19 190 LYS A O 1
ATOM 1426 N N . LYS A 1 191 ? 14.968 -40.564 -10.301 1.00 20.80 191 LYS A N 1
ATOM 1427 C CA . LYS A 1 191 ? 15.479 -41.248 -11.513 1.00 21.17 191 LYS A CA 1
ATOM 1428 C C . LYS A 1 191 ? 15.445 -42.763 -11.432 1.00 21.87 191 LYS A C 1
ATOM 1429 O O . LYS A 1 191 ? 15.072 -43.397 -12.386 1.00 23.32 191 LYS A O 1
ATOM 1435 N N . LYS A 1 192 ? 15.829 -43.336 -10.290 1.00 22.47 192 LYS A N 1
ATOM 1436 C CA . LYS A 1 192 ? 15.812 -44.778 -10.099 1.00 25.29 192 LYS A CA 1
ATOM 1437 C C . LYS A 1 192 ? 14.459 -45.477 -10.265 1.00 24.20 192 LYS A C 1
ATOM 1438 O O . LYS A 1 192 ? 14.411 -46.684 -10.520 1.00 26.17 192 LYS A O 1
ATOM 1444 N N . LEU A 1 193 ? 13.378 -44.703 -10.140 1.00 23.51 193 LEU A N 1
ATOM 1445 C CA . LEU A 1 193 ? 12.033 -45.259 -10.289 1.00 22.65 193 LEU A CA 1
ATOM 1446 C C . LEU A 1 193 ? 11.650 -45.415 -11.751 1.00 22.99 193 LEU A C 1
ATOM 1447 O O . LEU A 1 193 ? 10.633 -46.070 -12.042 1.00 24.56 193 LEU A O 1
ATOM 1452 N N . ILE A 1 194 ? 12.360 -44.736 -12.663 1.00 21.77 194 ILE A N 1
ATOM 1453 C CA . ILE A 1 194 ? 12.010 -44.738 -14.078 1.00 22.67 194 ILE A CA 1
ATOM 1454 C C . ILE A 1 194 ? 12.716 -45.918 -14.803 1.00 23.65 194 ILE A C 1
ATOM 1455 O O . ILE A 1 194 ? 13.803 -45.823 -15.335 1.00 25.95 194 ILE A O 1
ATOM 1460 N N . THR A 1 195 ? 12.083 -47.068 -14.737 1.00 24.82 195 THR A N 1
ATOM 1461 C CA . THR A 1 195 ? 12.632 -48.317 -15.256 1.00 25.53 195 THR A CA 1
ATOM 1462 C C . THR A 1 195 ? 11.966 -48.793 -16.529 1.00 26.00 195 THR A C 1
ATOM 1463 O O . THR A 1 195 ? 12.443 -49.749 -17.158 1.00 27.44 195 THR A O 1
ATOM 1467 N N . GLY A 1 196 ? 10.865 -48.167 -16.935 1.00 25.32 196 GLY A N 1
ATOM 1468 C CA . GLY A 1 196 ? 10.146 -48.669 -18.111 1.00 27.05 196 GLY A CA 1
ATOM 1469 C C . GLY A 1 196 ? 11.015 -48.664 -19.364 1.00 27.25 196 GLY A C 1
ATOM 1470 O O . GLY A 1 196 ? 11.674 -47.637 -19.644 1.00 26.90 196 GLY A O 1
ATOM 1471 N N . LYS A 1 197 ? 11.013 -49.776 -20.117 1.00 28.43 197 LYS A N 1
ATOM 1472 C CA . LYS A 1 197 ? 11.935 -49.927 -21.256 1.00 30.00 197 LYS A CA 1
ATOM 1473 C C . LYS A 1 197 ? 11.723 -48.852 -22.335 1.00 28.95 197 LYS A C 1
ATOM 1474 O O . LYS A 1 197 ? 12.661 -48.491 -23.054 1.00 29.13 197 LYS A O 1
ATOM 1480 N N . ASN A 1 198 ? 10.495 -48.365 -22.453 1.00 26.92 198 ASN A N 1
ATOM 1481 C CA . ASN A 1 198 ? 10.217 -47.358 -23.471 1.00 27.48 198 ASN A CA 1
ATOM 1482 C C . ASN A 1 198 ? 10.341 -45.941 -23.047 1.00 26.60 198 ASN A C 1
ATOM 1483 O O . ASN A 1 198 ? 10.152 -45.034 -23.871 1.00 26.47 198 ASN A O 1
ATOM 1488 N N . HIS A 1 199 ? 10.671 -45.704 -21.787 1.00 25.09 199 HIS A N 1
ATOM 1489 C CA . HIS A 1 199 ? 10.710 -44.340 -21.295 1.00 23.28 199 HIS A CA 1
ATOM 1490 C C . HIS A 1 199 ? 12.089 -43.696 -21.489 1.00 22.41 199 HIS A C 1
ATOM 1491 O O . HIS A 1 199 ? 13.055 -44.387 -21.723 1.00 23.42 199 HIS A O 1
ATOM 1498 N N . VAL A 1 200 ? 12.135 -42.371 -21.388 1.00 21.64 200 VAL A N 1
ATOM 1499 C CA . VAL A 1 200 ? 13.349 -41.579 -21.553 1.00 21.12 200 VAL A CA 1
ATOM 1500 C C . VAL A 1 200 ? 13.451 -40.640 -20.402 1.00 20.58 200 VAL A C 1
ATOM 1501 O O . VAL A 1 200 ? 12.463 -40.003 -20.031 1.00 20.08 200 VAL A O 1
ATOM 1505 N N . VAL A 1 201 ? 14.651 -40.471 -19.867 1.00 20.61 201 VAL A N 1
ATOM 1506 C CA . VAL A 1 201 ? 14.932 -39.525 -18.815 1.00 20.02 201 VAL A CA 1
ATOM 1507 C C . VAL A 1 201 ? 15.909 -38.466 -19.307 1.00 20.19 201 VAL A C 1
ATOM 1508 O O . VAL A 1 201 ? 16.956 -38.777 -19.892 1.00 21.23 201 VAL A O 1
ATOM 1512 N N . ILE A 1 202 ? 15.523 -37.214 -19.076 1.00 19.01 202 ILE A N 1
ATOM 1513 C CA . ILE A 1 202 ? 16.363 -36.064 -19.306 1.00 19.00 202 ILE A CA 1
ATOM 1514 C C . ILE A 1 202 ? 16.535 -35.369 -17.970 1.00 19.16 202 ILE A C 1
ATOM 1515 O O . ILE A 1 202 ? 15.549 -35.097 -17.281 1.00 19.15 202 ILE A O 1
ATOM 1520 N N . GLU A 1 203 ? 17.775 -35.082 -17.570 1.00 20.62 203 GLU A N 1
ATOM 1521 C CA . GLU A 1 203 ? 17.995 -34.506 -16.261 1.00 20.19 203 GLU A CA 1
ATOM 1522 C C . GLU A 1 203 ? 18.964 -33.358 -16.356 1.00 19.73 203 GLU A C 1
ATOM 1523 O O . GLU A 1 203 ? 19.911 -33.382 -17.142 1.00 22.30 203 GLU A O 1
ATOM 1529 N N . SER A 1 204 ? 18.753 -32.377 -15.488 1.00 18.79 204 SER A N 1
ATOM 1530 C CA . SER A 1 204 ? 19.666 -31.234 -15.403 1.00 18.78 204 SER A CA 1
ATOM 1531 C C . SER A 1 204 ? 19.476 -30.507 -14.102 1.00 18.73 204 SER A C 1
ATOM 1532 O O . SER A 1 204 ? 18.629 -30.873 -13.290 1.00 18.36 204 SER A O 1
ATOM 1535 N N . GLY A 1 205 ? 20.252 -29.454 -13.918 1.00 17.88 205 GLY A N 1
ATOM 1536 C CA . GLY A 1 205 ? 19.936 -28.510 -12.870 1.00 18.21 205 GLY A CA 1
ATOM 1537 C C . GLY A 1 205 ? 18.602 -27.801 -13.101 1.00 17.75 205 GLY A C 1
ATOM 1538 O O . GLY A 1 205 ? 18.044 -27.735 -14.214 1.00 18.45 205 GLY A O 1
ATOM 1539 N N . HIS A 1 206 ? 18.111 -27.204 -12.036 1.00 17.46 206 HIS A N 1
ATOM 1540 C CA . HIS A 1 206 ? 16.887 -26.458 -12.071 1.00 16.63 206 HIS A CA 1
ATOM 1541 C C . HIS A 1 206 ? 17.031 -25.136 -12.820 1.00 16.49 206 HIS A C 1
ATOM 1542 O O . HIS A 1 206 ? 18.107 -24.530 -12.825 1.00 17.31 206 HIS A O 1
ATOM 1549 N N . PRO A 1 207 ? 15.934 -24.658 -13.432 1.00 16.04 207 PRO A N 1
ATOM 1550 C CA . PRO A 1 207 ? 16.079 -23.405 -14.209 1.00 16.97 207 PRO A CA 1
ATOM 1551 C C . PRO A 1 207 ? 16.098 -22.079 -13.387 1.00 17.65 207 PRO A C 1
ATOM 1552 O O . PRO A 1 207 ? 16.261 -21.010 -13.942 1.00 18.36 207 PRO A O 1
ATOM 1556 N N . SER A 1 208 ? 15.986 -22.139 -12.059 1.00 16.59 208 SER A N 1
ATOM 1557 C CA . SER A 1 208 ? 16.184 -20.981 -11.224 1.00 17.38 208 SER A CA 1
ATOM 1558 C C . SER A 1 208 ? 17.478 -20.280 -11.596 1.00 18.01 208 SER A C 1
ATOM 1559 O O . SER A 1 208 ? 18.491 -20.940 -11.883 1.00 18.17 208 SER A O 1
ATOM 1562 N N . PRO A 1 209 ? 17.513 -18.950 -11.524 1.00 19.32 209 PRO A N 1
ATOM 1563 C CA . PRO A 1 209 ? 18.785 -18.235 -11.757 1.00 21.03 209 PRO A CA 1
ATOM 1564 C C . PRO A 1 209 ? 19.894 -18.728 -10.799 1.00 21.54 209 PRO A C 1
ATOM 1565 O O . PRO A 1 209 ? 21.063 -18.672 -11.179 1.00 23.48 209 PRO A O 1
ATOM 1569 N N . LEU A 1 210 ? 19.548 -19.247 -9.603 1.00 20.39 210 LEU A N 1
ATOM 1570 C CA . LEU A 1 210 ? 20.561 -19.712 -8.652 1.00 22.36 210 LEU A CA 1
ATOM 1571 C C . LEU A 1 210 ? 21.200 -21.044 -9.048 1.00 23.01 210 LEU A C 1
ATOM 1572 O O . LEU A 1 210 ? 22.186 -21.444 -8.398 1.00 30.18 210 LEU A O 1
ATOM 1577 N N . SER A 1 211 ? 20.687 -21.704 -10.076 1.00 19.50 211 SER A N 1
ATOM 1578 C CA . SER A 1 211 ? 21.273 -22.905 -10.632 1.00 21.12 211 SER A CA 1
ATOM 1579 C C . SER A 1 211 ? 21.388 -22.876 -12.153 1.00 20.52 211 SER A C 1
ATOM 1580 O O . SER A 1 211 ? 21.628 -23.929 -12.781 1.00 21.14 211 SER A O 1
ATOM 1583 N N . GLU A 1 212 ? 21.199 -21.703 -12.765 1.00 20.48 212 GLU A N 1
ATOM 1584 C CA . GLU A 1 212 ? 21.015 -21.660 -14.210 1.00 20.68 212 GLU A CA 1
ATOM 1585 C C . GLU A 1 212 ? 22.204 -22.168 -15.004 1.00 22.46 212 GLU A C 1
ATOM 1586 O O . GLU A 1 212 ? 22.011 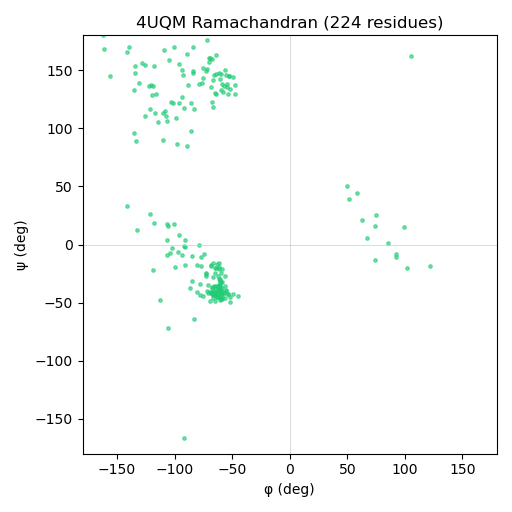-22.689 -16.119 1.00 21.55 212 GLU A O 1
ATOM 1592 N N . GLN A 1 213 ? 23.425 -22.069 -14.446 1.00 22.81 213 GLN A N 1
ATOM 1593 C CA . GLN A 1 213 ? 24.581 -22.643 -15.139 1.00 23.43 213 GLN A CA 1
ATOM 1594 C C . GLN A 1 213 ? 24.453 -24.158 -15.386 1.00 23.30 213 GLN A C 1
ATOM 1595 O O . GLN A 1 213 ? 25.101 -24.694 -16.288 1.00 25.95 213 GLN A O 1
ATOM 1601 N N . TYR A 1 214 ? 23.646 -24.830 -14.550 1.00 21.63 214 TYR A N 1
ATOM 1602 C CA . TYR A 1 214 ? 23.404 -26.275 -14.667 1.00 21.47 214 TYR A CA 1
ATOM 1603 C C . TYR A 1 214 ? 22.197 -26.639 -15.550 1.00 20.58 214 TYR A C 1
ATOM 1604 O O . TYR A 1 214 ? 21.873 -27.810 -15.709 1.00 21.02 214 TYR A O 1
ATOM 1613 N N . PHE A 1 215 ? 21.510 -25.611 -16.051 1.00 20.39 215 PHE A N 1
ATOM 1614 C CA . PHE A 1 215 ? 20.301 -25.753 -16.881 1.00 19.52 215 PHE A CA 1
ATOM 1615 C C . PHE A 1 215 ? 20.498 -25.296 -18.333 1.00 20.47 215 PHE A C 1
ATOM 1616 O O . PHE A 1 215 ? 20.122 -26.012 -19.272 1.00 21.50 215 PHE A O 1
ATOM 1624 N N . PHE A 1 216 ? 21.097 -24.112 -18.511 1.00 21.74 216 PHE A N 1
ATOM 1625 C CA . PHE A 1 216 ? 21.277 -23.606 -19.865 1.00 22.07 216 PHE A CA 1
ATOM 1626 C C . PHE A 1 216 ? 22.099 -24.543 -20.722 1.00 22.88 216 PHE A C 1
ATOM 1627 O O . PHE A 1 216 ? 23.087 -25.099 -20.269 1.00 24.44 216 PHE A O 1
ATOM 1635 N N . GLY A 1 217 ? 21.662 -24.706 -21.966 1.00 24.32 217 GLY A N 1
ATOM 1636 C CA . GLY A 1 217 ? 22.412 -25.538 -22.946 1.00 24.54 217 GLY A CA 1
ATOM 1637 C C . GLY A 1 217 ? 22.093 -27.023 -22.898 1.00 24.74 217 GLY A C 1
ATOM 1638 O O . GLY A 1 217 ? 22.608 -27.821 -23.722 1.00 26.16 217 GLY A O 1
ATOM 1639 N N . THR A 1 218 ? 21.171 -27.433 -22.019 1.00 21.55 218 THR A N 1
ATOM 1640 C CA . THR A 1 218 ? 20.853 -28.834 -21.892 1.00 21.36 218 THR A CA 1
ATOM 1641 C C . THR A 1 218 ? 19.793 -29.308 -22.911 1.00 21.29 218 THR A C 1
ATOM 1642 O O . THR A 1 218 ? 19.574 -30.517 -23.061 1.00 23.16 218 THR A O 1
ATOM 1646 N N . ARG A 1 219 ? 19.169 -28.370 -23.621 1.00 21.61 219 ARG A N 1
ATOM 1647 C CA . ARG A 1 219 ? 18.254 -28.711 -24.750 1.00 21.78 219 ARG A CA 1
ATOM 1648 C C . ARG A 1 219 ? 17.198 -29.750 -24.445 1.00 20.12 219 ARG A C 1
ATOM 1649 O O . ARG A 1 219 ? 17.008 -30.671 -25.204 1.00 21.35 219 ARG A O 1
ATOM 1657 N N . PRO A 1 220 ? 16.459 -29.579 -23.353 1.00 19.57 220 PRO A N 1
ATOM 1658 C CA . PRO A 1 220 ? 15.543 -30.644 -22.965 1.00 19.18 220 PRO A CA 1
ATOM 1659 C C . PRO A 1 220 ? 14.318 -30.720 -23.914 1.00 18.44 220 PRO A C 1
ATOM 1660 O O . PRO A 1 220 ? 13.684 -31.758 -24.032 1.00 19.07 220 PRO A O 1
ATOM 1664 N N . PHE A 1 221 ? 13.963 -29.599 -24.517 1.00 19.08 221 PHE A N 1
ATOM 1665 C CA . PHE A 1 221 ? 12.696 -29.461 -25.279 1.00 17.87 221 PHE A CA 1
ATOM 1666 C C . PHE A 1 221 ? 12.825 -30.177 -26.633 1.00 19.73 221 PHE A C 1
ATOM 1667 O O . PHE A 1 221 ? 11.950 -30.989 -27.029 1.00 19.39 221 PHE A O 1
ATOM 1675 N N . SER A 1 222 ? 13.962 -29.973 -27.290 1.00 19.99 222 SER A N 1
ATOM 1676 C CA . SER A 1 222 ? 14.234 -30.684 -28.518 1.00 21.25 222 SER A CA 1
ATOM 1677 C C . SER A 1 222 ? 14.510 -32.164 -28.270 1.00 21.77 222 SER A C 1
ATOM 1678 O O . SER A 1 222 ? 14.067 -33.012 -29.039 1.00 22.64 222 SER A O 1
ATOM 1681 N N . LYS A 1 223 ? 15.269 -32.472 -27.226 1.00 21.44 223 LYS A N 1
ATOM 1682 C CA . LYS A 1 223 ? 15.510 -33.874 -26.884 1.00 21.63 223 LYS A CA 1
ATOM 1683 C C . LYS A 1 223 ? 14.190 -34.591 -26.619 1.00 20.91 223 LYS A C 1
ATOM 1684 O O . LYS A 1 223 ? 13.976 -35.698 -27.093 1.00 21.51 223 LYS A O 1
ATOM 1690 N N . THR A 1 224 ? 13.255 -33.909 -25.924 1.00 20.29 224 THR A N 1
ATOM 1691 C CA . THR A 1 224 ? 11.947 -34.517 -25.658 1.00 19.53 224 THR A CA 1
ATOM 1692 C C . THR A 1 224 ? 11.216 -34.835 -26.967 1.00 20.30 224 THR A C 1
ATOM 1693 O O . THR A 1 224 ? 10.668 -35.921 -27.142 1.00 19.89 224 THR A O 1
ATOM 1697 N N . ASN A 1 225 ? 11.187 -33.863 -27.867 1.00 19.13 225 ASN A N 1
ATOM 1698 C CA . ASN A 1 225 ? 10.460 -34.039 -29.102 1.00 20.73 225 ASN A CA 1
ATOM 1699 C C . ASN A 1 225 ? 11.068 -35.110 -29.990 1.00 22.44 225 ASN A C 1
ATOM 1700 O O . ASN A 1 225 ? 10.337 -35.899 -30.605 1.00 22.99 225 ASN A O 1
ATOM 1705 N N . GLU A 1 226 ? 12.388 -35.208 -29.993 1.00 23.09 226 GLU A N 1
ATOM 1706 C CA . GLU A 1 226 ? 13.024 -36.250 -30.784 1.00 23.93 226 GLU A CA 1
ATOM 1707 C C . GLU A 1 226 ? 12.673 -37.646 -30.232 1.00 23.73 226 GLU A C 1
ATOM 1708 O O . GLU A 1 226 ? 12.329 -38.548 -30.990 1.00 24.57 226 GLU A O 1
ATOM 1714 N N . ALA A 1 227 ? 12.699 -37.788 -28.905 1.00 22.51 227 ALA A N 1
ATOM 1715 C CA . ALA A 1 227 ? 12.310 -39.054 -28.292 1.00 23.41 227 ALA A CA 1
ATOM 1716 C C . ALA A 1 227 ? 10.845 -39.417 -28.583 1.00 23.16 227 ALA A C 1
ATOM 1717 O O . ALA A 1 227 ? 10.510 -40.584 -28.841 1.00 23.74 227 ALA A O 1
ATOM 1719 N N . LEU A 1 228 ? 9.943 -38.442 -28.446 1.00 22.52 228 LEU A N 1
ATOM 1720 C CA . LEU A 1 228 ? 8.529 -38.710 -28.740 1.00 23.49 228 LEU A CA 1
ATOM 1721 C C . LEU A 1 228 ? 8.370 -39.161 -30.178 1.00 25.70 228 LEU A C 1
ATOM 1722 O O . LEU A 1 228 ? 7.700 -40.151 -30.458 1.00 27.15 228 LEU A O 1
ATOM 1727 N N . GLU A 1 229 ? 9.019 -38.435 -31.091 1.00 25.04 229 GLU A N 1
ATOM 1728 C CA . GLU A 1 229 ? 8.861 -38.739 -32.506 1.00 26.82 229 GLU A CA 1
ATOM 1729 C C . GLU A 1 229 ? 9.383 -40.114 -32.846 1.00 29.80 229 GLU A C 1
ATOM 1730 O O . GLU A 1 229 ? 8.733 -40.852 -33.605 1.00 27.05 229 GLU A O 1
ATOM 1736 N N . LYS A 1 230 ? 10.506 -40.499 -32.265 1.00 29.27 230 LYS A N 1
ATOM 1737 C CA . LYS A 1 230 ? 11.067 -41.832 -32.537 1.00 30.56 230 LYS A CA 1
ATOM 1738 C C . LYS A 1 230 ? 10.176 -42.976 -32.035 1.00 30.94 230 LYS A C 1
ATOM 1739 O O . LYS A 1 230 ? 10.243 -44.084 -32.571 1.00 36.84 230 LYS A O 1
ATOM 1745 N N . ALA A 1 231 ? 9.336 -42.687 -31.026 1.00 31.60 231 ALA A N 1
ATOM 1746 C CA . ALA A 1 231 ? 8.344 -43.645 -30.524 1.00 31.46 231 ALA A CA 1
ATOM 1747 C C . ALA A 1 231 ? 6.962 -43.568 -31.195 1.00 31.50 231 ALA A C 1
ATOM 1748 O O . ALA A 1 231 ? 6.033 -44.247 -30.789 1.00 33.91 231 ALA A O 1
ATOM 1750 N N . GLY A 1 232 ? 6.796 -42.719 -32.205 1.00 34.04 232 GLY A N 1
ATOM 1751 C CA . GLY A 1 232 ? 5.475 -42.561 -32.837 1.00 33.51 232 GLY A CA 1
ATOM 1752 C C . GLY A 1 232 ? 4.461 -41.777 -32.020 1.00 32.23 232 GLY A C 1
ATOM 1753 O O . GLY A 1 232 ? 3.256 -41.788 -32.308 1.00 35.81 232 GLY A O 1
ATOM 1754 N N . ARG A 1 233 ? 4.946 -41.064 -31.018 1.00 30.47 233 ARG A N 1
ATOM 1755 C CA . ARG A 1 233 ? 4.149 -40.139 -30.286 1.00 31.14 233 ARG A CA 1
ATOM 1756 C C . ARG A 1 233 ? 4.416 -38.791 -31.029 1.00 30.64 233 ARG A C 1
ATOM 1757 O O . ARG A 1 233 ? 5.471 -38.538 -31.647 1.00 34.52 233 ARG A O 1
ATOM 1765 N N . GLY A 1 234 ? 3.438 -37.943 -31.010 1.00 31.25 234 GLY A N 1
ATOM 1766 C CA . GLY A 1 234 ? 3.574 -36.619 -31.537 1.00 28.16 234 GLY A CA 1
ATOM 1767 C C . GLY A 1 234 ? 4.428 -35.742 -30.632 1.00 24.65 234 GLY A C 1
ATOM 1768 O O . GLY A 1 234 ? 4.424 -35.905 -29.415 1.00 26.48 234 GLY A O 1
ATOM 1769 N N . PRO A 1 235 ? 5.128 -34.803 -31.237 1.00 24.27 235 PRO A N 1
ATOM 1770 C CA . PRO A 1 235 ? 5.914 -33.842 -30.455 1.00 22.12 235 PRO A CA 1
ATOM 1771 C C . PRO A 1 235 ? 5.017 -32.897 -29.703 1.00 22.20 235 PRO A C 1
ATOM 1772 O O . PRO A 1 235 ? 3.852 -32.761 -30.014 1.00 23.76 235 PRO A O 1
ATOM 1776 N N . VAL A 1 236 ? 5.581 -32.294 -28.699 1.00 20.28 236 VAL A N 1
ATOM 1777 C CA . VAL A 1 236 ? 4.920 -31.187 -28.022 1.00 19.05 236 VAL A CA 1
ATOM 1778 C C . VAL A 1 236 ? 5.071 -29.911 -28.833 1.00 20.09 236 VAL A C 1
ATOM 1779 O O . VAL A 1 236 ? 6.121 -29.600 -29.372 1.00 20.14 236 VAL A O 1
ATOM 1783 N N . GLU A 1 237 ? 3.982 -29.148 -28.918 1.00 19.15 237 GLU A N 1
ATOM 1784 C CA . GLU A 1 237 ? 4.060 -27.802 -29.423 1.00 18.11 237 GLU A CA 1
ATOM 1785 C C . GLU A 1 237 ? 4.426 -26.873 -28.273 1.00 18.04 237 GLU A C 1
ATOM 1786 O O . GLU A 1 237 ? 3.583 -26.556 -27.420 1.00 17.88 237 GLU A O 1
ATOM 1792 N N . TRP A 1 238 ? 5.710 -26.541 -28.172 1.00 18.01 238 TRP A N 1
ATOM 1793 C CA . TRP A 1 238 ? 6.179 -25.741 -27.069 1.00 17.50 238 TRP A CA 1
ATOM 1794 C C . TRP A 1 238 ? 5.750 -24.271 -27.169 1.00 17.41 238 TRP A C 1
ATOM 1795 O O . TRP A 1 238 ? 5.668 -23.574 -26.154 1.00 17.79 238 TRP A O 1
ATOM 1806 N N . GLN A 1 239 ? 5.492 -23.767 -28.374 1.00 17.87 239 GLN A N 1
ATOM 1807 C CA . GLN A 1 239 ? 5.011 -22.387 -28.499 1.00 18.80 239 GLN A CA 1
ATOM 1808 C C . GLN A 1 239 ? 3.742 -22.172 -27.725 1.00 19.48 239 GLN A C 1
ATOM 1809 O O . GLN A 1 239 ? 2.848 -22.981 -27.791 1.00 18.95 239 GLN A O 1
ATOM 1815 N N . LEU A 1 240 ? 3.726 -21.094 -26.924 1.00 19.11 240 LEU A N 1
ATOM 1816 C CA . LEU A 1 240 ? 2.583 -20.645 -26.158 1.00 18.85 240 LEU A CA 1
ATOM 1817 C C . LEU A 1 240 ? 1.840 -19.574 -26.909 1.00 19.78 240 LEU A C 1
ATOM 1818 O O . LEU A 1 240 ? 2.445 -18.878 -27.732 1.00 20.51 240 LEU A O 1
ATOM 1823 N N . PRO A 1 241 ? 0.532 -19.401 -26.629 1.00 19.66 241 PRO A N 1
ATOM 1824 C CA . PRO A 1 241 ? -0.194 -18.284 -27.239 1.00 20.72 241 PRO A CA 1
ATOM 1825 C C . PRO A 1 241 ? 0.392 -16.936 -26.884 1.00 22.04 241 PRO A C 1
ATOM 1826 O O . PRO A 1 241 ? 0.880 -16.763 -25.762 1.00 22.56 241 PRO A O 1
ATOM 1830 N N . ALA A 1 242 ? 0.326 -15.963 -27.800 1.00 23.22 242 ALA A N 1
ATOM 1831 C CA . ALA A 1 242 ? 0.807 -14.638 -27.456 1.00 24.27 242 ALA A CA 1
ATOM 1832 C C . ALA A 1 242 ? 0.033 -13.980 -26.307 1.00 23.70 242 ALA A C 1
ATOM 1833 O O . ALA A 1 242 ? 0.613 -13.295 -25.483 1.00 27.23 242 ALA A O 1
ATOM 1835 N N . THR A 1 243 ? -1.265 -14.216 -26.261 1.00 25.70 243 THR A N 1
ATOM 1836 C CA . THR A 1 243 ? -2.110 -13.715 -25.190 1.00 27.22 243 THR A CA 1
ATOM 1837 C C . THR A 1 243 ? -3.029 -14.832 -24.699 1.00 26.71 243 THR A C 1
ATOM 1838 O O . THR A 1 243 ? -3.371 -15.787 -25.441 1.00 28.35 243 THR A O 1
ATOM 1842 N N . VAL A 1 244 ? -3.424 -14.687 -23.441 1.00 27.25 244 VAL A N 1
ATOM 1843 C CA . VAL A 1 244 ? -4.234 -15.660 -22.702 1.00 28.70 244 VAL A CA 1
ATOM 1844 C C . VAL A 1 244 ? -5.377 -14.994 -21.927 1.00 31.23 244 VAL A C 1
ATOM 1845 O O . VAL A 1 244 ? -5.342 -13.797 -21.711 1.00 37.02 244 VAL A O 1
#

Foldseek 3Di:
DFDDQPQFDVQCCVLCVVVSVDPLNVQLVVVVVVCVVPADKPDPPNQLQVLRNLAPLVQAAEEEEAAEADQAPQADRHQHLAGDPPDARDQLQVLVQVQCPVQPPPADDARHRHCSLQSNNRYRRYYQYRMDGHPDPCNCPPRRSNVSVLSVLLSSLPDQAEHEYEQEADSSCVSVVSNDHPLYHYQYWYGSHPVRVVGPHPSSPQVVSQVSCVVRVHHHGPPHDDNHD

CATH classification: 3.40.470.10

Nearest PDB structures (foldseek):
  4uqm-assembly1_A  TM=1.004E+00  e=1.123E-51  Deinococcus radiodurans
  3ufm-assembly1_A  TM=9.727E-01  e=1.524E-46  Deinococcus radiodurans R1 = ATCC 13939 = DSM 20539
  2ssp-assembly1_E  TM=9.815E-01  e=7.753E-31  Homo sapiens
  4lyl-assembly1_A  TM=9.459E-01  e=3.726E-32  Gadus morhua
  3fcl-assembly1_A  TM=9.578E-01  e=9.203E-32  Homo sapiens

B-factor: mean 24.31, std 7.77, range [13.37, 65.37]

Sequence (229 aa):
RPIIPANLPEDWQEALLPEFSAPYFHELTDFLRQERKEYTIYPPAPDVFNALRYTPLGEVKVLILGQDPYHGPNQAHGLSFSVRPGVRVPPSLRRNIYKELTEDIPGFVAPKHGYLRSWAEQGVLLLNAVLTVRAAQANSHQGKKGWEHFTDAVIIKAVNAKEERVVFILWGSYARKKKKLITGKNHVVIESGHPSPLSEQYFFGTRPFSKTNEALEKAGRGPVEWQLPATV